Protein AF-A0A5D0RND3-F1 (afdb_monomer_lite)

Structure (mmCIF, N/CA/C/O backbone):
data_AF-A0A5D0RND3-F1
#
_entry.id   AF-A0A5D0RND3-F1
#
loop_
_atom_site.group_PDB
_atom_site.id
_atom_site.type_symbol
_atom_site.label_atom_id
_atom_site.label_alt_id
_atom_site.label_comp_id
_atom_site.label_asym_id
_atom_site.label_entity_id
_atom_site.label_seq_id
_atom_site.pdbx_PDB_ins_code
_atom_site.Cartn_x
_atom_site.Cartn_y
_atom_site.Cartn_z
_atom_site.occupancy
_atom_site.B_iso_or_equiv
_atom_site.auth_seq_id
_atom_site.auth_comp_id
_atom_site.auth_asym_id
_atom_site.auth_atom_id
_atom_site.pdbx_PDB_model_num
ATOM 1 N N . MET A 1 1 ? -13.595 -40.872 13.697 1.00 35.72 1 MET A N 1
ATOM 2 C CA . MET A 1 1 ? -12.673 -39.882 13.099 1.00 35.72 1 MET A CA 1
ATOM 3 C C . MET A 1 1 ? -13.418 -38.563 13.003 1.00 35.72 1 MET A C 1
ATOM 5 O O . MET A 1 1 ? -14.229 -38.404 12.104 1.00 35.72 1 MET A O 1
ATOM 9 N N . SER A 1 2 ? -13.245 -37.685 13.994 1.00 40.78 2 SER A N 1
ATOM 10 C CA . SER A 1 2 ? -13.910 -36.378 14.022 1.00 40.78 2 SER A CA 1
ATOM 11 C C . SER A 1 2 ? -13.065 -35.399 13.211 1.00 40.78 2 SER A C 1
ATOM 13 O O . SER A 1 2 ? -11.929 -35.119 13.587 1.00 40.78 2 SER A O 1
ATOM 15 N N . ALA A 1 3 ? -13.577 -34.946 12.068 1.00 40.03 3 ALA A N 1
ATOM 16 C CA . ALA A 1 3 ? -12.962 -33.866 11.312 1.00 40.03 3 ALA A CA 1
ATOM 17 C C . ALA A 1 3 ? -13.202 -32.563 12.084 1.00 40.03 3 ALA A C 1
ATOM 19 O O . ALA A 1 3 ? -14.343 -32.130 12.233 1.00 40.03 3 ALA A O 1
ATOM 20 N N . ALA A 1 4 ? -12.133 -31.971 12.616 1.00 37.88 4 ALA A N 1
ATOM 21 C CA . ALA A 1 4 ? -12.187 -30.643 13.207 1.00 37.88 4 ALA A CA 1
ATOM 22 C C . ALA A 1 4 ? -12.648 -29.648 12.131 1.00 37.88 4 ALA A C 1
ATOM 24 O O . ALA A 1 4 ? -11.995 -29.497 11.097 1.00 37.88 4 ALA A O 1
ATOM 25 N N . ALA A 1 5 ? -13.792 -29.002 12.357 1.00 39.06 5 ALA A N 1
ATOM 26 C CA . ALA A 1 5 ? -14.214 -27.869 11.548 1.00 39.06 5 ALA A CA 1
ATOM 27 C C . ALA A 1 5 ? -13.130 -26.777 11.635 1.00 39.06 5 ALA A C 1
ATOM 29 O O . ALA A 1 5 ? -12.648 -26.507 12.740 1.00 39.06 5 ALA A O 1
ATOM 30 N N . PRO A 1 6 ? -12.714 -26.154 10.519 1.00 44.62 6 PRO A N 1
ATOM 31 C CA . PRO A 1 6 ? -11.796 -25.029 10.587 1.00 44.62 6 PRO A CA 1
ATOM 32 C C . PRO A 1 6 ? -12.485 -23.911 11.372 1.00 44.62 6 PRO A C 1
ATOM 34 O O . PRO A 1 6 ? -13.590 -23.496 11.029 1.00 44.62 6 PRO A O 1
ATOM 37 N N . SER A 1 7 ? -11.852 -23.453 12.447 1.00 47.50 7 SER A N 1
ATOM 38 C CA . SER A 1 7 ? -12.295 -22.311 13.240 1.00 47.50 7 SER A CA 1
ATOM 39 C C . SER A 1 7 ? -12.338 -21.070 12.346 1.00 47.50 7 SER A C 1
ATOM 41 O O . SER A 1 7 ? -11.314 -20.438 12.099 1.00 47.50 7 SER A O 1
ATOM 43 N N . SER A 1 8 ? -13.513 -20.755 11.805 1.00 53.22 8 SER A N 1
ATOM 44 C CA . SER A 1 8 ? -13.768 -19.530 11.054 1.00 53.22 8 SER A CA 1
ATOM 45 C C . SER A 1 8 ? -13.847 -18.366 12.040 1.00 53.22 8 SER A C 1
ATOM 47 O O . SER A 1 8 ? -14.864 -18.179 12.707 1.00 53.22 8 SER A O 1
ATOM 49 N N . GLY A 1 9 ? -12.760 -17.615 12.162 1.00 73.50 9 GLY A N 1
ATOM 50 C CA . GLY A 1 9 ? -12.661 -16.455 13.034 1.00 73.50 9 GLY A CA 1
ATOM 51 C C . GLY A 1 9 ? -11.335 -15.738 12.818 1.00 73.50 9 GLY A C 1
ATOM 52 O O . GLY A 1 9 ? -10.364 -16.351 12.381 1.00 73.50 9 GLY A O 1
ATOM 53 N N . PHE A 1 10 ? -11.320 -14.439 13.105 1.00 84.94 10 PHE A N 1
ATOM 54 C CA . PHE A 1 10 ? -10.109 -13.623 13.105 1.00 84.94 10 PHE A CA 1
ATOM 55 C C . PHE A 1 10 ? -9.013 -14.284 13.944 1.00 84.94 10 PHE A C 1
ATOM 57 O O . PHE A 1 10 ? -9.258 -14.621 15.102 1.00 84.94 10 PHE A O 1
ATOM 64 N N . SER A 1 11 ? -7.812 -14.423 13.380 1.00 89.94 11 SER A N 1
ATOM 65 C CA . SER A 1 11 ? -6.640 -14.950 14.096 1.00 89.94 11 SER A CA 1
ATOM 66 C C . SER A 1 11 ? -6.305 -14.112 15.336 1.00 89.94 11 SER A C 1
ATOM 68 O O . SER A 1 11 ? -5.869 -14.646 16.350 1.00 89.94 11 SER A O 1
ATOM 70 N N . ASP A 1 12 ? -6.559 -12.805 15.255 1.00 90.81 12 ASP A N 1
ATOM 71 C CA . ASP A 1 12 ? -6.525 -11.861 16.375 1.00 90.81 12 ASP A CA 1
ATOM 72 C C . ASP A 1 12 ? -7.764 -10.939 16.308 1.00 90.81 12 ASP A C 1
ATOM 74 O O . ASP A 1 12 ? -7.788 -9.992 15.508 1.00 90.81 12 ASP A O 1
ATOM 78 N N . PRO A 1 13 ? -8.833 -11.228 17.073 1.00 91.19 13 PRO A N 1
ATOM 79 C CA . PRO A 1 13 ? -10.048 -10.413 17.092 1.00 91.19 13 PRO A CA 1
ATOM 80 C C . PRO A 1 13 ? -9.857 -9.024 17.720 1.00 91.19 13 PRO A C 1
ATOM 82 O O . PRO A 1 13 ? -10.514 -8.070 17.291 1.00 91.19 13 PRO A O 1
ATOM 85 N N . ASP A 1 14 ? -8.958 -8.890 18.698 1.00 91.38 14 ASP A N 1
ATOM 86 C CA . ASP A 1 14 ? -8.717 -7.635 19.420 1.00 91.38 14 ASP A CA 1
ATOM 87 C C . ASP A 1 14 ? -7.949 -6.643 18.544 1.00 91.38 14 ASP A C 1
ATOM 89 O O . ASP A 1 14 ? -8.277 -5.453 18.484 1.00 91.38 14 ASP A O 1
ATOM 93 N N . LEU A 1 15 ? -6.963 -7.127 17.786 1.00 91.31 15 LEU A N 1
ATOM 94 C CA . LEU A 1 15 ? -6.306 -6.351 16.740 1.00 91.31 15 LEU A CA 1
ATOM 95 C C . LEU A 1 15 ? -7.308 -5.895 15.679 1.00 91.31 15 LEU A C 1
ATOM 97 O O . LEU A 1 15 ? -7.284 -4.725 15.296 1.00 91.31 15 LEU A O 1
ATOM 101 N N . TRP A 1 16 ? -8.211 -6.772 15.225 1.00 93.69 16 TRP A N 1
ATOM 102 C CA . TRP A 1 16 ? -9.235 -6.364 14.261 1.00 93.69 16 TRP A CA 1
ATOM 103 C C . TRP A 1 16 ? -10.144 -5.276 14.829 1.00 93.69 16 TRP A C 1
ATOM 105 O O . TRP A 1 16 ? -10.413 -4.289 14.143 1.00 93.69 16 TRP A O 1
ATOM 115 N N . LEU A 1 17 ? -10.581 -5.410 16.085 1.00 92.94 17 LEU A N 1
ATOM 116 C CA . LEU A 1 17 ? -11.397 -4.398 16.748 1.00 92.94 17 LEU A CA 1
ATOM 117 C C . LEU A 1 17 ? -10.672 -3.048 16.786 1.00 92.94 17 LEU A C 1
ATOM 119 O O . LEU A 1 17 ? -11.234 -2.063 16.306 1.00 92.94 17 LEU A O 1
ATOM 123 N N . ARG A 1 18 ? -9.418 -3.020 17.259 1.00 93.62 18 ARG A N 1
ATOM 124 C CA . ARG A 1 18 ? -8.586 -1.805 17.289 1.00 93.62 18 ARG A CA 1
ATOM 125 C C . ARG A 1 18 ? -8.450 -1.182 15.904 1.00 93.62 18 ARG A C 1
ATOM 127 O O . ARG A 1 18 ? -8.756 -0.006 15.730 1.00 93.62 18 ARG A O 1
ATOM 134 N N . VAL A 1 19 ? -8.063 -1.968 14.898 1.00 93.00 19 VAL A N 1
ATOM 135 C CA . VAL A 1 19 ? -7.893 -1.492 13.515 1.00 93.00 19 VAL A CA 1
ATOM 136 C C . VAL A 1 19 ? -9.200 -0.992 12.918 1.00 93.00 19 VAL A C 1
ATOM 138 O O . VAL A 1 19 ? -9.184 -0.036 12.146 1.00 93.00 19 VAL A O 1
ATOM 141 N N . ARG A 1 20 ? -10.340 -1.604 13.248 1.00 93.81 20 ARG A N 1
ATOM 142 C CA . ARG A 1 20 ? -11.652 -1.227 12.713 1.00 93.81 20 ARG A CA 1
ATOM 143 C C . ARG A 1 20 ? -12.1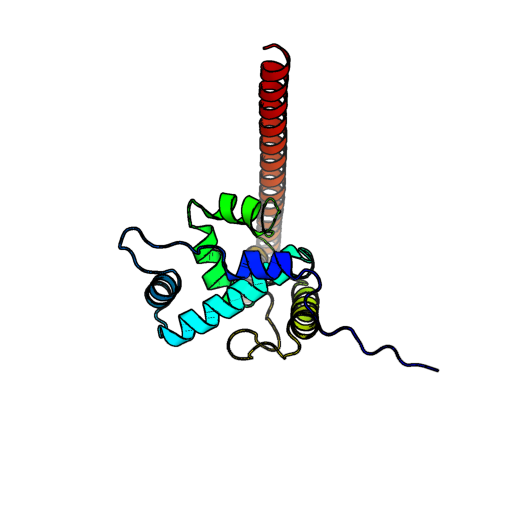91 0.067 13.316 1.00 93.81 20 ARG A C 1
ATOM 145 O O . ARG A 1 20 ? -12.862 0.812 12.608 1.00 93.81 20 ARG A O 1
ATOM 152 N N . THR A 1 21 ? -11.921 0.331 14.593 1.00 92.81 21 THR A N 1
ATOM 153 C CA . THR A 1 21 ? -12.453 1.506 15.304 1.00 92.81 21 THR A CA 1
ATOM 154 C C . THR A 1 21 ? -11.466 2.658 15.396 1.00 92.81 21 THR A C 1
ATOM 156 O O . THR A 1 21 ? -11.878 3.769 15.717 1.00 92.81 21 THR A O 1
ATOM 159 N N . ALA A 1 22 ? -10.182 2.426 15.115 1.00 91.69 22 ALA A N 1
ATOM 160 C CA . ALA A 1 22 ? -9.175 3.470 15.210 1.00 91.69 22 ALA A CA 1
ATOM 161 C C . ALA A 1 22 ? -9.531 4.676 14.323 1.00 91.69 22 ALA A C 1
ATOM 163 O O . ALA A 1 22 ? -9.987 4.484 13.184 1.00 91.69 22 ALA A O 1
ATOM 164 N N . PRO A 1 23 ? -9.342 5.908 14.822 1.00 90.50 23 PRO A N 1
ATOM 165 C CA . PRO A 1 23 ? -9.621 7.106 14.050 1.00 90.50 23 PRO A CA 1
ATOM 166 C C . PRO A 1 23 ? -8.681 7.175 12.844 1.00 90.50 23 PRO A C 1
ATOM 168 O O . PRO A 1 23 ? -7.484 6.910 12.951 1.00 90.50 23 PRO A O 1
ATOM 171 N N . LEU A 1 24 ? -9.244 7.513 11.685 1.00 92.62 24 LEU A N 1
ATOM 172 C CA . LEU A 1 24 ? -8.469 7.845 10.492 1.00 92.62 24 LEU A CA 1
ATOM 173 C C . LEU A 1 24 ? -8.311 9.368 10.395 1.00 92.62 24 LEU A C 1
ATOM 175 O O . LEU A 1 24 ? -9.118 10.092 10.983 1.00 92.62 24 LEU A O 1
ATOM 179 N N . PRO A 1 25 ? -7.292 9.861 9.670 1.00 88.94 25 PRO A N 1
ATOM 180 C CA . PRO A 1 25 ? -7.023 11.289 9.571 1.00 88.94 25 PRO A CA 1
ATOM 181 C C . PRO A 1 25 ? -8.228 12.075 9.058 1.00 88.94 25 PRO A C 1
ATOM 183 O O . PRO A 1 25 ? -8.874 11.678 8.089 1.00 88.94 25 PRO A O 1
ATOM 186 N N . VAL A 1 26 ? -8.467 13.221 9.685 1.00 87.00 26 VAL A N 1
ATOM 187 C CA . VAL A 1 26 ? -9.438 14.231 9.259 1.00 87.00 26 VAL A CA 1
ATOM 188 C C . VAL A 1 26 ? -8.641 15.441 8.778 1.00 87.00 26 VAL A C 1
ATOM 190 O O . VAL A 1 26 ? -7.595 15.762 9.352 1.00 87.00 26 VAL A O 1
ATOM 193 N N . THR A 1 27 ? -9.075 16.098 7.703 1.00 80.81 27 THR A N 1
ATOM 194 C CA . THR A 1 27 ? -8.385 17.307 7.228 1.00 80.81 27 THR A CA 1
ATOM 195 C C . THR A 1 27 ? -8.581 18.466 8.200 1.00 80.81 27 THR A C 1
ATOM 197 O O . THR A 1 27 ? -9.469 18.456 9.051 1.00 80.81 27 THR A O 1
ATOM 200 N N . ARG A 1 28 ? -7.770 19.520 8.043 1.00 74.19 28 ARG A N 1
ATOM 201 C CA . ARG A 1 28 ? -7.957 20.771 8.797 1.00 74.19 28 ARG A CA 1
ATOM 202 C C . ARG A 1 28 ? -9.339 21.392 8.581 1.00 74.19 28 ARG A C 1
ATOM 204 O O . ARG A 1 28 ? -9.849 22.027 9.493 1.00 74.19 28 ARG A O 1
ATOM 211 N N . ASP A 1 29 ? -9.939 21.153 7.418 1.00 79.81 29 ASP A N 1
ATOM 212 C CA . ASP A 1 29 ? -11.267 21.651 7.051 1.00 79.81 29 ASP A CA 1
ATOM 213 C C . ASP A 1 29 ? -12.407 20.746 7.560 1.00 79.81 29 ASP A C 1
ATOM 215 O O . ASP A 1 29 ? -13.569 20.956 7.222 1.00 79.81 29 ASP A O 1
ATOM 219 N N . GLY A 1 30 ? -12.092 19.719 8.360 1.00 82.12 30 GLY A N 1
ATOM 220 C CA . GLY A 1 30 ? -13.077 18.815 8.954 1.00 82.12 30 GLY A CA 1
ATOM 221 C C . GLY A 1 30 ? -13.608 17.736 8.009 1.00 82.12 30 GLY A C 1
ATOM 222 O O . GLY A 1 30 ? -14.551 17.034 8.372 1.00 82.12 30 GLY A O 1
ATOM 223 N N . LEU A 1 31 ? -13.024 17.569 6.815 1.00 85.88 31 LEU A N 1
ATOM 224 C CA . LEU A 1 31 ? -13.397 16.471 5.923 1.00 85.88 31 LEU A CA 1
ATOM 225 C C . LEU A 1 31 ? -12.891 15.155 6.495 1.00 85.88 31 LEU A C 1
ATOM 227 O O . LEU A 1 31 ? -11.707 15.016 6.822 1.00 85.88 31 LEU A O 1
ATOM 231 N N . ASP A 1 32 ? -13.786 14.173 6.570 1.00 91.69 32 ASP A N 1
ATOM 232 C CA . ASP A 1 32 ? -13.403 12.827 6.959 1.00 91.69 32 ASP A CA 1
ATOM 233 C C . ASP A 1 32 ? -12.457 12.190 5.924 1.00 91.69 32 ASP A C 1
ATOM 235 O O . ASP A 1 32 ? -12.226 12.690 4.813 1.00 91.69 32 ASP A O 1
ATOM 239 N N . PHE A 1 33 ? -11.867 11.063 6.311 1.00 94.06 33 PHE A N 1
ATOM 240 C CA . PHE A 1 33 ? -10.872 10.389 5.490 1.00 94.06 33 PHE A CA 1
ATOM 241 C C . PHE A 1 33 ? -11.426 9.925 4.131 1.00 94.06 33 PHE A C 1
ATOM 243 O O . PHE A 1 33 ? -10.716 9.996 3.128 1.00 94.06 33 PHE A O 1
ATOM 250 N N . ALA A 1 34 ? -12.686 9.476 4.073 1.00 94.44 34 ALA A N 1
ATOM 251 C CA . ALA A 1 34 ? -13.309 9.011 2.834 1.00 94.44 34 ALA A CA 1
ATOM 252 C C . ALA A 1 34 ? -13.620 10.185 1.895 1.00 94.44 34 ALA A C 1
ATOM 254 O O . ALA A 1 34 ? -13.329 10.105 0.704 1.00 94.44 34 ALA A O 1
ATOM 255 N N . ALA A 1 35 ? -14.116 11.302 2.427 1.00 94.06 35 ALA A N 1
ATOM 256 C CA . ALA A 1 35 ? -14.348 12.536 1.685 1.00 94.06 35 ALA A CA 1
ATOM 257 C C . ALA A 1 35 ? -13.042 13.119 1.132 1.00 94.06 35 ALA A C 1
ATOM 259 O O . ALA A 1 35 ? -12.974 13.526 -0.028 1.00 94.06 35 ALA A O 1
ATOM 260 N N . THR A 1 36 ? -11.975 13.086 1.930 1.00 93.12 36 THR A N 1
ATOM 261 C CA . THR A 1 36 ? -10.637 13.502 1.489 1.00 93.12 36 THR A CA 1
ATOM 262 C C . THR A 1 36 ? -10.122 12.607 0.366 1.00 93.12 36 THR A C 1
ATOM 264 O O . THR A 1 36 ? -9.612 13.098 -0.640 1.00 93.12 36 THR A O 1
ATOM 267 N N . LEU A 1 37 ? -10.279 11.288 0.508 1.00 93.75 37 LEU A N 1
ATOM 268 C CA . LEU A 1 37 ? -9.881 10.317 -0.507 1.00 93.75 37 LEU A CA 1
ATOM 269 C C . LEU A 1 37 ? -10.669 10.505 -1.810 1.00 93.75 37 LEU A C 1
ATOM 271 O O . LEU A 1 37 ? -10.063 10.493 -2.881 1.00 93.75 37 LEU A O 1
ATOM 275 N N . ALA A 1 38 ? -11.980 10.742 -1.710 1.00 94.25 38 ALA A N 1
ATOM 276 C CA . ALA A 1 38 ? -12.859 11.032 -2.837 1.00 94.25 38 ALA A CA 1
ATOM 277 C C . ALA A 1 38 ? -12.403 12.274 -3.610 1.00 94.25 38 ALA A C 1
ATOM 279 O O . ALA A 1 38 ? -12.227 12.211 -4.825 1.00 94.25 38 ALA A O 1
ATOM 280 N N . ALA A 1 39 ? -12.124 13.370 -2.899 1.00 91.00 39 ALA A N 1
ATOM 281 C CA . ALA A 1 39 ? -11.673 14.622 -3.499 1.00 91.00 39 ALA A CA 1
ATOM 282 C C . ALA A 1 39 ? -10.281 14.505 -4.142 1.00 91.00 39 ALA A C 1
ATOM 284 O O . ALA A 1 39 ? -10.080 14.928 -5.277 1.00 91.00 39 ALA A O 1
ATOM 285 N N . VAL A 1 40 ? -9.310 13.901 -3.446 1.00 89.88 40 VAL A N 1
ATOM 286 C CA . VAL A 1 40 ? -7.922 13.785 -3.935 1.00 89.88 40 VAL A CA 1
ATOM 287 C C . VAL A 1 40 ? -7.808 12.851 -5.143 1.00 89.88 40 VAL A C 1
ATOM 289 O O . VAL A 1 40 ? -6.877 12.979 -5.941 1.00 89.88 40 VAL A O 1
ATOM 292 N N . ARG A 1 41 ? -8.711 11.874 -5.266 1.00 89.69 41 ARG A N 1
ATOM 293 C CA . ARG A 1 41 ? -8.652 10.836 -6.303 1.00 89.69 41 ARG A CA 1
ATOM 294 C C . ARG A 1 41 ? -9.751 10.939 -7.353 1.00 89.69 41 ARG A C 1
ATOM 296 O O . ARG A 1 41 ? -9.820 10.038 -8.182 1.00 89.69 41 ARG A O 1
ATOM 303 N N . ASP A 1 42 ? -10.550 12.004 -7.317 1.00 92.56 42 ASP A N 1
ATOM 304 C CA . ASP A 1 42 ? -11.676 12.237 -8.227 1.00 92.56 42 ASP A CA 1
ATOM 305 C C . ASP A 1 42 ? -12.569 10.989 -8.363 1.00 92.56 42 ASP A C 1
ATOM 307 O O . ASP A 1 42 ? -12.779 10.446 -9.446 1.00 92.56 42 ASP A O 1
ATOM 311 N N . MET A 1 43 ? -13.018 10.459 -7.219 1.00 93.69 43 MET A N 1
ATOM 312 C CA . MET A 1 43 ? -13.846 9.248 -7.159 1.00 93.69 43 MET A CA 1
ATOM 313 C C . MET A 1 43 ? -15.154 9.482 -6.396 1.00 93.69 43 MET A C 1
ATOM 315 O O . MET A 1 43 ? -15.204 10.341 -5.510 1.00 93.69 43 MET A O 1
ATOM 319 N N . PRO A 1 44 ? -16.216 8.701 -6.677 1.00 95.62 44 PRO A N 1
ATOM 320 C CA . PRO A 1 44 ? -17.461 8.778 -5.924 1.00 95.62 44 PRO A CA 1
ATOM 321 C C . PRO A 1 44 ? -17.245 8.517 -4.428 1.00 95.62 44 PRO A C 1
ATOM 323 O O . PRO A 1 44 ? -16.527 7.595 -4.043 1.00 95.62 44 PRO A O 1
ATOM 326 N N . LEU A 1 45 ? -17.937 9.274 -3.569 1.00 94.69 45 LEU A N 1
ATOM 327 C CA . LEU A 1 45 ? -17.815 9.137 -2.110 1.00 94.69 45 LEU A CA 1
ATOM 328 C C . LEU A 1 45 ? -18.137 7.716 -1.618 1.00 94.69 45 LEU A C 1
ATOM 330 O O . LEU A 1 45 ? -17.486 7.203 -0.711 1.00 94.69 45 LEU A O 1
ATOM 334 N N . ARG A 1 46 ? -19.111 7.054 -2.251 1.00 95.12 46 ARG A N 1
ATOM 335 C CA . ARG A 1 46 ? -19.455 5.655 -1.968 1.00 95.12 46 ARG A CA 1
ATOM 336 C C . ARG A 1 46 ? -18.259 4.722 -2.178 1.00 95.12 46 ARG A C 1
ATOM 338 O O . ARG A 1 46 ? -17.947 3.930 -1.295 1.00 95.12 46 ARG A O 1
ATOM 345 N N . ASP A 1 47 ? -17.567 4.864 -3.304 1.00 95.00 47 ASP A N 1
ATOM 346 C CA . ASP A 1 47 ? -16.407 4.034 -3.636 1.00 95.00 47 ASP A CA 1
ATOM 347 C C . ASP A 1 47 ? -15.241 4.316 -2.679 1.00 95.00 47 ASP A C 1
ATOM 349 O O . ASP A 1 47 ? -14.507 3.402 -2.302 1.00 95.00 47 ASP A O 1
ATOM 353 N N . ALA A 1 48 ? -15.103 5.564 -2.219 1.00 95.38 48 ALA A N 1
ATOM 354 C CA . ALA A 1 48 ? -14.135 5.917 -1.189 1.00 95.38 48 ALA A CA 1
ATOM 355 C C . ALA A 1 48 ? -14.444 5.235 0.157 1.00 95.38 48 ALA A C 1
ATOM 357 O O . ALA A 1 48 ? -13.525 4.727 0.794 1.00 95.38 48 ALA A O 1
ATOM 358 N N . HIS A 1 49 ? -15.709 5.151 0.586 1.00 95.44 49 HIS A N 1
ATOM 359 C CA . HIS A 1 49 ? -16.081 4.411 1.802 1.00 95.44 49 HIS A CA 1
ATOM 360 C C . HIS A 1 49 ? -15.795 2.908 1.694 1.00 95.44 49 HIS A C 1
ATOM 362 O O . HIS A 1 49 ? -15.231 2.317 2.625 1.00 95.44 49 HIS A O 1
ATOM 368 N N . ASP A 1 50 ? -16.130 2.299 0.556 1.00 95.44 50 ASP A N 1
ATOM 369 C CA . ASP A 1 50 ? -15.814 0.894 0.285 1.00 95.44 50 ASP A CA 1
ATOM 370 C C . ASP A 1 50 ? -14.291 0.677 0.335 1.00 95.44 50 ASP A C 1
ATOM 372 O O . ASP A 1 50 ? -13.791 -0.252 0.977 1.00 95.44 50 ASP A O 1
ATOM 376 N N . LEU A 1 51 ? -13.527 1.603 -0.249 1.00 95.56 51 LEU A N 1
ATOM 377 C CA . LEU A 1 51 ? -12.071 1.566 -0.233 1.00 95.56 51 LEU A CA 1
ATOM 378 C C . LEU A 1 51 ? -11.477 1.733 1.171 1.00 95.56 51 LEU A C 1
ATOM 380 O O . LEU A 1 51 ? -10.509 1.053 1.508 1.00 95.56 51 LEU A O 1
ATOM 384 N N . VAL A 1 52 ? -12.053 2.591 2.013 1.00 96.00 52 VAL A N 1
ATOM 385 C CA . VAL A 1 52 ? -11.636 2.746 3.417 1.00 96.00 52 VAL A CA 1
ATOM 386 C C . VAL A 1 52 ? -11.867 1.460 4.209 1.00 96.00 52 VAL A C 1
ATOM 388 O O . VAL A 1 52 ? -11.027 1.080 5.030 1.00 96.00 52 VAL A O 1
ATOM 391 N N . THR A 1 53 ? -12.965 0.755 3.940 1.00 95.50 53 THR A N 1
ATOM 392 C CA . THR A 1 53 ? -13.251 -0.543 4.566 1.00 95.50 53 THR A CA 1
ATOM 393 C C . THR A 1 53 ? -12.187 -1.572 4.186 1.00 95.50 53 THR A C 1
ATOM 395 O O . THR A 1 53 ? -11.580 -2.199 5.058 1.00 95.50 53 THR A O 1
ATOM 398 N N . GLU A 1 54 ? -11.878 -1.688 2.895 1.00 95.56 54 GLU A N 1
ATOM 399 C CA . GLU A 1 54 ? -10.830 -2.587 2.404 1.00 95.56 54 GLU A CA 1
ATOM 400 C C . GLU A 1 54 ? -9.423 -2.181 2.861 1.00 95.56 54 GLU A C 1
ATOM 402 O O . GLU A 1 54 ? -8.573 -3.036 3.114 1.00 95.56 54 GLU A O 1
ATOM 407 N N . TYR A 1 55 ? -9.177 -0.885 3.040 1.00 95.00 55 TYR A N 1
ATOM 408 C CA . TYR A 1 55 ? -7.932 -0.381 3.605 1.00 95.00 55 TYR A CA 1
ATOM 409 C C . TYR A 1 55 ? -7.734 -0.832 5.056 1.00 95.00 55 TYR A C 1
ATOM 411 O O . TYR A 1 55 ? -6.656 -1.316 5.405 1.00 95.00 55 TYR A O 1
ATOM 419 N N . ARG A 1 56 ? -8.773 -0.768 5.897 1.00 94.75 56 ARG A N 1
ATOM 420 C CA . ARG A 1 56 ? -8.708 -1.306 7.267 1.00 94.75 56 ARG A CA 1
ATOM 421 C C . ARG A 1 56 ? -8.457 -2.815 7.267 1.00 94.75 56 ARG A C 1
ATOM 423 O O . ARG A 1 56 ? -7.635 -3.293 8.045 1.00 94.75 56 ARG A O 1
ATOM 430 N N . ARG A 1 57 ? -9.100 -3.563 6.362 1.00 93.94 57 ARG A N 1
ATOM 431 C CA . ARG A 1 57 ? -8.844 -5.007 6.184 1.00 93.94 57 ARG A CA 1
ATOM 432 C C . ARG A 1 57 ? -7.385 -5.280 5.813 1.00 93.94 57 ARG A C 1
ATOM 434 O O . ARG A 1 57 ? -6.773 -6.189 6.363 1.00 93.94 57 ARG A O 1
ATOM 441 N N . PHE A 1 58 ? -6.800 -4.466 4.937 1.00 92.69 58 PHE A N 1
ATOM 442 C CA . PHE A 1 58 ? -5.377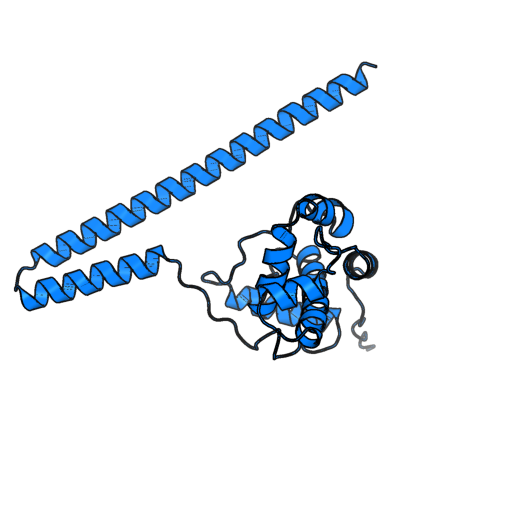 -4.554 4.611 1.00 92.69 58 PHE A CA 1
ATOM 443 C C . PHE A 1 58 ? -4.473 -4.258 5.814 1.00 92.69 58 PHE A C 1
ATOM 445 O O . PHE A 1 58 ? -3.539 -5.017 6.048 1.00 92.69 58 PHE A O 1
ATOM 452 N N . LEU A 1 59 ? -4.752 -3.209 6.596 1.00 91.88 59 LEU A N 1
ATOM 453 C CA . LEU A 1 59 ? -3.976 -2.886 7.802 1.00 91.88 59 LEU A CA 1
ATOM 454 C C . LEU A 1 59 ? -3.959 -4.040 8.808 1.00 91.88 59 LEU A C 1
ATOM 456 O O . LEU A 1 59 ? -2.919 -4.326 9.394 1.00 91.88 59 LEU A O 1
ATOM 460 N N . TYR A 1 60 ? -5.095 -4.718 8.968 1.00 92.50 60 TYR A N 1
ATOM 461 C CA . TYR A 1 60 ? -5.200 -5.910 9.799 1.00 92.50 60 TYR A CA 1
ATOM 462 C C . TYR A 1 60 ? -4.286 -7.038 9.308 1.00 92.50 60 TYR A C 1
ATOM 464 O O . TYR A 1 60 ? -3.456 -7.538 10.063 1.00 92.50 60 TYR A O 1
ATOM 472 N N . LEU A 1 61 ? -4.377 -7.385 8.019 1.00 90.56 61 LEU A N 1
ATOM 473 C CA . LEU A 1 61 ? -3.525 -8.414 7.412 1.00 90.56 61 LEU A CA 1
ATOM 474 C C . LEU A 1 61 ? -2.033 -8.052 7.504 1.00 90.56 61 LEU A C 1
ATOM 476 O O . LEU A 1 61 ? -1.206 -8.924 7.760 1.00 90.56 61 LEU A O 1
ATOM 480 N N . ALA A 1 62 ? -1.704 -6.768 7.355 1.00 87.50 62 ALA A N 1
ATOM 481 C CA . ALA A 1 62 ? -0.347 -6.244 7.477 1.00 87.50 62 ALA A CA 1
ATOM 482 C C . ALA A 1 62 ? 0.227 -6.314 8.888 1.00 87.50 62 ALA A C 1
ATOM 484 O O . ALA A 1 62 ? 1.433 -6.515 9.039 1.00 87.50 62 ALA A O 1
ATOM 485 N N . ALA A 1 63 ? -0.618 -6.169 9.903 1.00 87.69 63 ALA A N 1
ATOM 486 C CA . ALA A 1 63 ? -0.222 -6.329 11.292 1.00 87.69 63 ALA A CA 1
ATOM 487 C C . ALA A 1 63 ? -0.064 -7.809 11.686 1.00 87.69 63 ALA A C 1
ATOM 489 O O . ALA A 1 63 ? 0.817 -8.119 12.482 1.00 87.69 63 ALA A O 1
ATOM 490 N N . LEU A 1 64 ? -0.849 -8.720 11.094 1.00 86.38 64 LEU A N 1
ATOM 491 C CA . LEU A 1 64 ? -0.693 -10.164 11.304 1.00 86.38 64 LEU A CA 1
ATOM 492 C C . LEU A 1 64 ? 0.593 -10.717 10.678 1.00 86.38 64 LEU A C 1
ATOM 494 O O . LEU A 1 64 ? 1.314 -11.480 11.317 1.00 86.38 64 LEU A O 1
ATOM 498 N N . ASP A 1 65 ? 0.873 -10.358 9.422 1.00 81.31 65 ASP A N 1
ATOM 499 C CA . ASP A 1 65 ? 2.079 -10.795 8.720 1.00 81.31 65 ASP A CA 1
ATOM 500 C C . ASP A 1 65 ? 2.579 -9.726 7.737 1.00 81.31 65 ASP A C 1
ATOM 502 O O . ASP A 1 65 ? 2.022 -9.478 6.658 1.00 81.31 65 ASP A O 1
ATOM 506 N N . GLN A 1 66 ? 3.705 -9.118 8.101 1.00 69.25 66 GLN A N 1
ATOM 507 C CA . GLN A 1 66 ? 4.358 -8.078 7.313 1.00 69.25 66 GLN A CA 1
ATOM 508 C C . GLN A 1 66 ? 4.938 -8.603 5.989 1.00 69.25 66 GLN A C 1
ATOM 510 O O . GLN A 1 66 ? 5.084 -7.838 5.036 1.00 69.25 66 GLN A O 1
ATOM 515 N N . THR A 1 67 ? 5.244 -9.900 5.890 1.00 65.38 67 THR A N 1
ATOM 516 C CA . THR A 1 67 ? 5.820 -10.516 4.682 1.00 65.38 67 THR A CA 1
ATOM 517 C C . THR A 1 67 ? 4.772 -10.793 3.601 1.00 65.38 67 THR A C 1
ATOM 519 O O . THR A 1 67 ? 5.096 -10.875 2.413 1.00 65.38 67 THR A O 1
ATOM 522 N N . MET A 1 68 ? 3.498 -10.876 3.991 1.00 64.06 68 MET A N 1
ATOM 523 C CA . MET A 1 68 ? 2.373 -11.226 3.123 1.00 64.06 68 MET A CA 1
ATOM 524 C C . MET A 1 68 ? 1.534 -10.016 2.703 1.00 64.06 68 MET A C 1
ATOM 526 O O . MET A 1 68 ? 0.399 -10.199 2.274 1.00 64.06 68 MET A O 1
ATOM 530 N N . SER A 1 69 ? 2.046 -8.789 2.796 1.00 69.94 69 SER A N 1
ATOM 531 C CA . SER A 1 69 ? 1.195 -7.590 2.765 1.00 69.94 69 SER A CA 1
ATOM 532 C C . SER A 1 69 ? 1.506 -6.648 1.609 1.00 69.94 69 SER A C 1
ATOM 534 O O . SER A 1 69 ? 1.997 -5.536 1.781 1.00 69.94 69 SER A O 1
ATOM 536 N N . VAL A 1 70 ? 1.179 -7.107 0.397 1.00 77.44 70 VAL A N 1
ATOM 537 C CA . VAL A 1 70 ? 1.231 -6.283 -0.819 1.00 77.44 70 VAL A CA 1
ATOM 538 C C . VAL A 1 70 ? -0.152 -5.671 -1.070 1.00 77.44 70 VAL A C 1
ATOM 540 O O . VAL A 1 70 ? -1.081 -6.413 -1.406 1.00 77.44 70 VAL A O 1
ATOM 543 N N . PRO A 1 71 ? -0.326 -4.342 -0.953 1.00 85.44 71 PRO A N 1
ATOM 544 C CA . PRO A 1 71 ? -1.609 -3.714 -1.231 1.00 85.44 71 PRO A CA 1
ATOM 545 C C . PRO A 1 71 ? -1.892 -3.678 -2.745 1.00 85.44 71 PRO A C 1
ATOM 547 O O . PRO A 1 71 ? -0.978 -3.459 -3.551 1.00 85.44 71 PRO A O 1
ATOM 550 N N . PRO A 1 72 ? -3.153 -3.863 -3.176 1.00 87.94 72 PRO A N 1
ATOM 551 C CA . PRO A 1 72 ? -3.566 -3.515 -4.531 1.00 87.94 72 PRO A CA 1
ATOM 552 C C . PRO A 1 72 ? -3.517 -1.995 -4.746 1.00 87.94 72 PRO A C 1
ATOM 554 O O . PRO A 1 72 ? -3.429 -1.221 -3.798 1.00 87.94 72 PRO A O 1
ATOM 557 N N . ALA A 1 73 ? -3.607 -1.558 -6.006 1.00 86.75 73 ALA A N 1
ATOM 558 C CA . ALA A 1 73 ? -3.460 -0.147 -6.381 1.00 86.75 73 ALA A CA 1
ATOM 559 C C . ALA A 1 73 ? -4.399 0.805 -5.643 1.00 86.75 73 ALA A C 1
ATOM 561 O O . ALA A 1 73 ? -3.980 1.867 -5.207 1.00 86.75 73 ALA A O 1
ATOM 562 N N . SER A 1 74 ? -5.660 0.417 -5.535 1.00 90.00 74 SER A N 1
ATOM 563 C CA . SER A 1 74 ? -6.711 1.149 -4.838 1.00 90.00 74 SER A CA 1
ATOM 564 C C . SER A 1 74 ? -6.357 1.332 -3.360 1.00 90.00 74 SER A C 1
ATOM 566 O O . SER A 1 74 ? -6.303 2.452 -2.864 1.00 90.00 74 SER A O 1
ATOM 568 N N . VAL A 1 75 ? -6.048 0.242 -2.657 1.00 91.88 75 VAL A N 1
ATOM 569 C CA . VAL A 1 75 ? -5.696 0.263 -1.227 1.00 91.88 75 VAL A CA 1
ATOM 570 C C . VAL A 1 75 ? -4.385 1.014 -0.984 1.00 91.88 75 VAL A C 1
ATOM 572 O O . VAL A 1 75 ? -4.264 1.731 0.005 1.00 91.88 75 VAL A O 1
ATOM 575 N N . GLU A 1 76 ? -3.426 0.907 -1.907 1.00 88.94 76 GLU A N 1
ATOM 576 C CA . GLU A 1 76 ? -2.179 1.679 -1.892 1.00 88.94 76 GLU A CA 1
ATOM 577 C C . GLU A 1 76 ? -2.465 3.191 -1.902 1.00 88.94 76 GLU A C 1
ATOM 579 O O . GLU A 1 76 ? -1.822 3.922 -1.160 1.00 88.94 76 GLU A O 1
ATOM 584 N N . MET A 1 77 ? -3.483 3.666 -2.633 1.00 90.12 77 MET A N 1
ATOM 585 C CA . MET A 1 77 ? -3.856 5.089 -2.631 1.00 90.12 77 MET A CA 1
ATOM 586 C C . MET A 1 77 ? -4.340 5.577 -1.263 1.00 90.12 77 MET A C 1
ATOM 588 O O . MET A 1 77 ? -3.962 6.675 -0.851 1.00 90.12 77 MET A O 1
ATOM 592 N N . ALA A 1 78 ? -5.175 4.788 -0.579 1.00 93.12 78 ALA A N 1
ATOM 593 C CA . ALA A 1 78 ? -5.648 5.107 0.768 1.00 93.12 78 ALA A CA 1
ATOM 594 C C . ALA A 1 78 ? -4.492 5.056 1.774 1.00 93.12 78 ALA A C 1
ATOM 596 O O . ALA A 1 78 ? -4.337 5.946 2.608 1.00 93.12 78 ALA A O 1
ATOM 597 N N . TRP A 1 79 ? -3.624 4.053 1.652 1.00 91.38 79 TRP A N 1
ATOM 598 C CA . TRP A 1 79 ? -2.449 3.937 2.502 1.00 91.38 79 TRP A CA 1
ATOM 599 C C . TRP A 1 79 ? -1.476 5.105 2.322 1.00 91.38 79 TRP A C 1
ATOM 601 O O . TRP A 1 79 ? -1.024 5.674 3.314 1.00 91.38 79 TRP A O 1
ATOM 611 N N . ASP A 1 80 ? -1.199 5.504 1.081 1.00 89.38 80 ASP A N 1
ATOM 612 C CA . ASP A 1 80 ? -0.355 6.655 0.764 1.00 89.38 80 ASP A CA 1
ATOM 613 C C . ASP A 1 80 ? -0.931 7.951 1.337 1.00 89.38 80 ASP A C 1
ATOM 615 O O . ASP A 1 80 ? -0.177 8.785 1.839 1.00 89.38 80 ASP A O 1
ATOM 619 N N . LEU A 1 81 ? -2.256 8.128 1.292 1.00 91.19 81 LEU A N 1
ATOM 620 C CA . LEU A 1 81 ? -2.920 9.276 1.910 1.00 91.19 81 LEU A CA 1
ATOM 621 C C . LEU A 1 81 ? -2.743 9.259 3.435 1.00 91.19 81 LEU A C 1
ATOM 623 O O . LEU A 1 81 ? -2.329 10.259 4.014 1.00 91.19 81 LEU A O 1
ATOM 627 N N . HIS A 1 82 ? -2.984 8.118 4.088 1.00 91.75 82 HIS A N 1
ATOM 628 C CA . HIS A 1 82 ? -2.817 8.003 5.538 1.00 91.75 82 HIS A CA 1
ATOM 629 C C . HIS A 1 82 ? -1.359 8.234 5.961 1.00 91.75 82 HIS A C 1
ATOM 631 O O . HIS A 1 82 ? -1.111 8.951 6.922 1.00 91.75 82 HIS A O 1
ATOM 637 N N . ARG A 1 83 ? -0.380 7.721 5.206 1.00 89.75 83 ARG A N 1
ATOM 638 C CA . ARG A 1 83 ? 1.059 7.906 5.473 1.00 89.75 83 ARG A CA 1
ATOM 639 C C . ARG A 1 83 ? 1.537 9.356 5.442 1.00 89.75 83 ARG A C 1
ATOM 641 O O . ARG A 1 83 ? 2.599 9.642 5.984 1.00 89.75 83 ARG A O 1
ATOM 648 N N . GLN A 1 84 ? 0.803 10.243 4.775 1.00 87.81 84 GLN A N 1
ATOM 649 C CA . GLN A 1 84 ? 1.099 11.677 4.748 1.00 87.81 84 GLN A CA 1
ATOM 650 C C . GLN A 1 84 ? 0.549 12.407 5.981 1.00 87.81 84 GLN A C 1
ATOM 652 O O . GLN A 1 84 ? 0.921 13.553 6.224 1.00 87.81 84 GLN A O 1
ATOM 657 N N . SER A 1 85 ? -0.315 11.754 6.766 1.00 86.81 85 SER A N 1
ATOM 658 C CA . SER A 1 85 ? -0.819 12.305 8.019 1.00 86.81 85 SER A CA 1
ATOM 659 C C . SER A 1 85 ? 0.288 12.376 9.079 1.00 86.81 85 SER A C 1
ATOM 661 O O . SER A 1 85 ? 1.007 11.387 9.265 1.00 86.81 85 SER A O 1
ATOM 663 N N . PRO A 1 86 ? 0.384 13.481 9.844 1.00 85.38 86 PRO A N 1
ATOM 664 C CA . PRO A 1 86 ? 1.293 13.587 10.987 1.00 85.38 86 PRO A CA 1
ATOM 665 C C . PRO A 1 86 ? 1.101 12.477 12.031 1.00 85.38 86 PRO A C 1
ATOM 667 O O . PRO A 1 86 ? 2.065 12.048 12.662 1.00 85.38 86 PRO A O 1
ATOM 670 N N . ASP A 1 87 ? -0.128 11.980 12.190 1.00 87.44 87 ASP A N 1
ATOM 671 C CA . ASP A 1 87 ? -0.472 10.986 13.211 1.00 87.44 87 ASP A CA 1
ATOM 672 C C . ASP A 1 87 ? -0.208 9.536 12.774 1.00 87.44 87 ASP A C 1
ATOM 674 O O . ASP A 1 87 ? -0.395 8.612 13.564 1.00 87.44 87 ASP A O 1
ATOM 678 N N . TYR A 1 88 ? 0.262 9.299 11.545 1.00 89.62 88 TYR A N 1
ATOM 679 C CA . TYR A 1 88 ? 0.441 7.942 11.016 1.00 89.62 88 TYR A CA 1
ATOM 680 C C . TYR A 1 88 ? 1.403 7.083 11.853 1.00 89.62 88 TYR A C 1
ATOM 682 O O . TYR A 1 88 ? 1.136 5.908 12.112 1.00 89.62 88 TYR A O 1
ATOM 690 N N . THR A 1 89 ? 2.516 7.660 12.314 1.00 85.94 89 THR A N 1
ATOM 691 C CA . THR A 1 89 ? 3.491 6.948 13.159 1.00 85.94 89 THR A CA 1
ATOM 692 C C . THR A 1 89 ? 2.883 6.553 14.506 1.00 85.94 89 THR A C 1
ATOM 694 O O . THR A 1 89 ? 3.111 5.440 14.992 1.00 85.94 89 THR A O 1
ATOM 697 N N . ARG A 1 90 ? 2.064 7.442 15.087 1.00 87.06 90 ARG A N 1
ATOM 698 C CA . ARG A 1 90 ? 1.322 7.165 16.320 1.00 87.06 90 ARG A CA 1
ATOM 699 C C . ARG A 1 90 ? 0.312 6.045 16.084 1.00 87.06 90 ARG A C 1
ATOM 701 O O . ARG A 1 90 ? 0.323 5.061 16.814 1.00 87.06 90 ARG A O 1
ATOM 708 N N . PHE A 1 91 ? -0.476 6.144 15.012 1.00 90.06 91 PHE A N 1
ATOM 709 C CA . PHE A 1 91 ? -1.437 5.117 14.614 1.00 90.06 91 PHE A CA 1
ATOM 710 C C . PHE A 1 91 ? -0.779 3.737 14.483 1.00 90.06 91 PHE A C 1
ATOM 712 O O . PHE A 1 91 ? -1.297 2.761 15.018 1.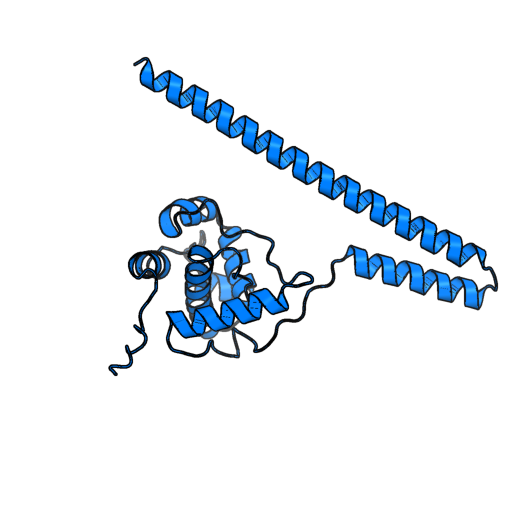00 90.06 91 PHE A O 1
ATOM 719 N N . CYS A 1 92 ? 0.380 3.640 13.821 1.00 87.31 92 CYS A N 1
ATOM 720 C CA . CYS A 1 92 ? 1.090 2.366 13.676 1.00 87.31 92 CYS A CA 1
ATOM 721 C C . CYS A 1 92 ? 1.465 1.766 15.038 1.00 87.31 92 CYS A C 1
ATOM 723 O O . CYS A 1 92 ? 1.146 0.610 15.314 1.00 87.31 92 CYS A O 1
ATOM 725 N N . THR A 1 93 ? 2.076 2.569 15.907 1.00 85.31 93 THR A N 1
ATOM 726 C CA . THR A 1 93 ? 2.538 2.104 17.221 1.00 85.31 93 THR A CA 1
ATOM 727 C C . THR A 1 93 ? 1.369 1.718 18.132 1.00 85.31 93 THR A C 1
ATOM 729 O O . THR A 1 93 ? 1.373 0.636 18.711 1.00 85.31 93 THR A O 1
ATOM 732 N N . GLU A 1 94 ? 0.343 2.566 18.229 1.00 86.62 94 GLU A N 1
ATOM 733 C CA . GLU A 1 94 ? -0.757 2.405 19.190 1.00 86.62 94 GLU A CA 1
ATOM 734 C C . GLU A 1 94 ? -1.849 1.440 18.704 1.00 86.62 94 GLU A C 1
ATOM 736 O O . GLU A 1 94 ? -2.399 0.665 19.488 1.00 86.62 94 GLU A O 1
ATOM 741 N N . THR A 1 95 ? -2.163 1.452 17.404 1.00 87.31 95 THR A N 1
ATOM 742 C CA . THR A 1 95 ? -3.241 0.623 16.838 1.00 87.31 95 THR A CA 1
ATOM 743 C C . THR A 1 95 ? -2.725 -0.723 16.347 1.00 87.31 95 THR A C 1
ATOM 745 O O . THR A 1 95 ? -3.330 -1.752 16.644 1.00 87.31 95 THR A O 1
ATOM 748 N N . LEU A 1 96 ? -1.617 -0.733 15.597 1.00 85.06 96 LEU A N 1
ATOM 749 C CA . LEU A 1 96 ? -1.085 -1.958 14.986 1.00 85.06 96 LEU A CA 1
ATOM 750 C C . LEU A 1 96 ? -0.101 -2.693 15.901 1.00 85.06 96 LEU A C 1
ATOM 752 O O . LEU A 1 96 ? 0.194 -3.856 15.650 1.00 85.06 96 LEU A O 1
ATOM 756 N N . GLY A 1 97 ? 0.413 -2.039 16.950 1.00 78.38 97 GLY A N 1
ATOM 757 C CA . GLY A 1 97 ? 1.430 -2.621 17.830 1.00 78.38 97 GLY A CA 1
ATOM 758 C C . GLY A 1 97 ? 2.782 -2.835 17.140 1.00 78.38 97 GLY A C 1
ATOM 759 O O . GLY A 1 97 ? 3.592 -3.630 17.610 1.00 78.38 97 GLY A O 1
ATOM 760 N N . ALA A 1 98 ? 3.029 -2.154 16.017 1.00 68.12 98 ALA A N 1
ATOM 761 C CA . ALA A 1 98 ? 4.242 -2.291 15.217 1.00 68.12 98 ALA A CA 1
ATOM 762 C C . ALA A 1 98 ? 4.777 -0.917 14.794 1.00 68.12 98 ALA A C 1
ATOM 764 O O . ALA A 1 98 ? 4.014 0.014 14.546 1.00 68.12 98 ALA A O 1
ATOM 765 N N . SER A 1 99 ? 6.104 -0.800 14.669 1.00 58.38 99 SER A N 1
ATOM 766 C CA . SER A 1 99 ? 6.774 0.480 14.378 1.00 58.38 99 SER A CA 1
ATOM 767 C C . SER A 1 99 ? 6.348 1.096 13.033 1.00 58.38 99 SER A C 1
ATOM 769 O O . SER A 1 99 ? 6.307 2.317 12.910 1.00 58.38 99 SER A O 1
ATOM 771 N N . ALA A 1 100 ? 5.984 0.270 12.043 1.00 61.59 100 ALA A N 1
ATOM 772 C CA . ALA A 1 100 ? 5.315 0.672 10.804 1.00 61.59 100 ALA A CA 1
ATOM 773 C C . ALA A 1 100 ? 4.885 -0.566 10.000 1.00 61.59 100 ALA A C 1
ATOM 775 O O . ALA A 1 100 ? 5.548 -1.600 10.059 1.00 61.59 100 ALA A O 1
ATOM 776 N N . VAL A 1 101 ? 3.856 -0.433 9.156 1.00 65.69 101 VAL A N 1
ATOM 777 C CA . VAL A 1 101 ? 3.682 -1.344 8.010 1.00 65.69 101 VAL A CA 1
ATOM 778 C C . VAL A 1 101 ? 4.843 -1.091 7.034 1.00 65.69 101 VAL A C 1
ATOM 780 O O . VAL A 1 101 ? 4.990 0.061 6.602 1.00 65.69 101 VAL A O 1
ATOM 783 N N . PRO A 1 102 ? 5.682 -2.092 6.688 1.00 58.47 102 PRO A N 1
ATOM 784 C CA . PRO A 1 102 ? 6.857 -1.882 5.845 1.00 58.47 102 PRO A CA 1
ATOM 785 C C . PRO A 1 102 ? 6.503 -1.232 4.508 1.00 58.47 102 PRO A C 1
ATOM 787 O O . PRO A 1 102 ? 5.828 -1.800 3.650 1.00 58.47 102 PRO A O 1
ATOM 790 N N . GLY A 1 103 ? 6.966 0.003 4.342 1.00 54.12 103 GLY A N 1
ATOM 791 C CA . GLY A 1 103 ? 6.716 0.833 3.174 1.00 54.12 103 GLY A CA 1
ATOM 792 C C . GLY A 1 103 ? 7.653 0.533 2.011 1.00 54.12 103 GLY A C 1
ATOM 793 O O . GLY A 1 103 ? 8.386 1.431 1.617 1.00 54.12 103 GLY A O 1
ATOM 794 N N . ASP A 1 104 ? 7.643 -0.683 1.466 1.00 50.09 104 ASP A N 1
ATOM 795 C CA . ASP A 1 104 ? 8.294 -1.005 0.180 1.00 50.09 104 ASP A CA 1
ATOM 796 C C . ASP A 1 104 ? 7.829 -2.314 -0.492 1.00 50.09 104 ASP A C 1
ATOM 798 O O . ASP A 1 104 ? 8.304 -2.643 -1.582 1.00 50.09 104 ASP A O 1
ATOM 802 N N . GLY A 1 105 ? 6.792 -2.983 0.027 1.00 48.22 105 GLY A N 1
ATOM 803 C CA . GLY A 1 105 ? 6.064 -4.052 -0.677 1.00 48.22 105 GLY A CA 1
ATOM 804 C C . GLY A 1 105 ? 5.311 -3.588 -1.938 1.00 48.22 105 GLY A C 1
ATOM 805 O O . GLY A 1 105 ? 4.432 -4.286 -2.438 1.00 48.22 105 GLY A O 1
ATOM 806 N N . ALA A 1 106 ? 5.622 -2.400 -2.459 1.00 53.06 106 ALA A N 1
ATOM 807 C CA . ALA A 1 106 ? 5.010 -1.789 -3.625 1.00 53.06 106 ALA A CA 1
ATOM 808 C C . ALA A 1 106 ? 5.330 -2.598 -4.883 1.00 53.06 106 ALA A C 1
ATOM 810 O O . ALA A 1 106 ? 6.312 -2.318 -5.552 1.00 53.06 106 ALA A O 1
ATOM 811 N N . ARG A 1 107 ? 4.506 -3.600 -5.210 1.00 60.50 107 ARG A N 1
ATOM 812 C CA . ARG A 1 107 ? 4.475 -4.314 -6.502 1.00 60.50 107 ARG A CA 1
ATOM 813 C C . ARG A 1 107 ? 5.851 -4.552 -7.153 1.00 60.50 107 ARG A C 1
ATOM 815 O O . ARG A 1 107 ? 5.969 -4.478 -8.366 1.00 60.50 107 ARG A O 1
ATOM 822 N N . ASN A 1 108 ? 6.900 -4.835 -6.387 1.00 64.31 108 ASN A N 1
ATOM 823 C CA . ASN A 1 108 ? 8.237 -5.035 -6.943 1.00 64.31 108 ASN A CA 1
ATOM 824 C C . ASN A 1 108 ? 8.318 -6.402 -7.644 1.00 64.31 108 ASN A C 1
ATOM 826 O O . ASN A 1 108 ? 7.385 -7.214 -7.572 1.00 64.31 108 ASN A O 1
ATOM 830 N N . LEU A 1 109 ? 9.423 -6.679 -8.338 1.00 56.59 109 LEU A N 1
ATOM 831 C CA . LEU A 1 109 ? 9.687 -8.018 -8.876 1.00 56.59 109 LEU A CA 1
ATOM 832 C C . LEU A 1 109 ? 9.555 -9.058 -7.742 1.00 56.59 109 LEU A C 1
ATOM 834 O O . LEU A 1 109 ? 10.135 -8.887 -6.676 1.00 56.59 109 LEU A O 1
ATOM 838 N N . GLY A 1 110 ? 8.727 -10.089 -7.944 1.00 67.38 110 GLY A N 1
ATOM 839 C CA . GLY A 1 110 ? 8.405 -11.104 -6.923 1.00 67.38 110 GLY A CA 1
ATOM 840 C C . GLY A 1 110 ? 7.132 -10.849 -6.095 1.00 67.38 110 GLY A C 1
ATOM 841 O O . GLY A 1 110 ? 6.610 -11.777 -5.477 1.00 67.38 110 GLY A O 1
ATOM 842 N N . SER A 1 111 ? 6.545 -9.647 -6.156 1.00 74.00 111 SER A N 1
ATOM 843 C CA . SER A 1 111 ? 5.328 -9.284 -5.400 1.00 74.00 111 SER A CA 1
ATOM 844 C C . SER A 1 111 ? 4.092 -10.128 -5.727 1.00 74.00 111 SER A C 1
ATOM 846 O O . SER A 1 111 ? 3.186 -10.237 -4.906 1.00 74.00 111 SER A O 1
ATOM 848 N N . SER A 1 112 ? 4.037 -10.774 -6.896 1.00 80.62 112 SER A N 1
ATOM 849 C CA . SER A 1 112 ? 2.888 -11.594 -7.291 1.00 80.62 112 SER A CA 1
ATOM 850 C C . SER A 1 112 ? 2.672 -12.806 -6.378 1.00 80.62 112 SER A C 1
ATOM 852 O O . SER A 1 112 ? 1.528 -13.217 -6.193 1.00 80.62 112 SER A O 1
ATOM 854 N N . ALA A 1 113 ? 3.739 -13.394 -5.823 1.00 82.50 113 ALA A N 1
ATOM 855 C CA . ALA A 1 113 ? 3.618 -14.505 -4.878 1.00 82.50 113 ALA A CA 1
ATOM 856 C C . ALA A 1 113 ? 3.082 -14.018 -3.527 1.00 82.50 113 ALA A C 1
ATOM 858 O O . ALA A 1 113 ? 2.084 -14.555 -3.047 1.00 82.50 113 ALA A O 1
ATOM 859 N N . ALA A 1 114 ? 3.671 -12.944 -2.993 1.00 81.69 114 ALA A N 1
ATOM 860 C CA . ALA A 1 114 ? 3.215 -12.300 -1.766 1.00 81.69 114 ALA A CA 1
ATOM 861 C C . ALA A 1 114 ? 1.753 -11.839 -1.878 1.00 81.69 114 ALA A C 1
ATOM 863 O O . ALA A 1 114 ? 0.960 -12.132 -0.998 1.00 81.69 114 ALA A O 1
ATOM 864 N N . TYR A 1 115 ? 1.344 -11.252 -3.007 1.00 87.62 115 TYR A N 1
ATOM 865 C CA . TYR A 1 115 ? -0.044 -10.835 -3.237 1.00 87.62 115 TYR A CA 1
ATOM 866 C C . TYR A 1 115 ? -1.043 -11.999 -3.266 1.00 87.62 115 TYR A C 1
ATOM 868 O O . TYR A 1 115 ? -2.154 -11.897 -2.742 1.00 87.62 115 TYR A O 1
ATOM 876 N N . ARG A 1 116 ? -0.667 -13.143 -3.861 1.00 88.56 116 ARG A N 1
ATOM 877 C CA . ARG A 1 116 ? -1.498 -14.358 -3.783 1.00 88.56 116 ARG A CA 1
ATOM 878 C C . ARG A 1 116 ? -1.644 -14.827 -2.338 1.00 88.56 116 ARG A C 1
ATOM 880 O O . ARG A 1 116 ? -2.738 -15.241 -1.956 1.00 88.56 116 ARG A O 1
ATOM 887 N N . ALA A 1 117 ? -0.568 -14.734 -1.563 1.00 87.81 117 ALA A N 1
ATOM 888 C CA . ALA A 1 117 ? -0.561 -15.042 -0.142 1.00 87.81 117 ALA A CA 1
ATOM 889 C C . ALA A 1 117 ? -1.487 -14.079 0.632 1.00 87.81 117 ALA A C 1
ATOM 891 O O . ALA A 1 117 ? -2.349 -14.552 1.370 1.00 87.81 117 ALA A O 1
ATOM 892 N N . THR A 1 118 ? -1.432 -12.765 0.363 1.00 89.62 118 THR A N 1
ATOM 893 C CA . THR A 1 118 ? -2.343 -11.750 0.932 1.00 89.62 118 THR A CA 1
ATOM 894 C C . THR A 1 118 ? -3.806 -12.102 0.681 1.00 89.62 118 THR A C 1
ATOM 896 O O . THR A 1 118 ? -4.613 -12.122 1.604 1.00 89.62 118 THR A O 1
ATOM 899 N N . ARG A 1 119 ? -4.168 -12.436 -0.567 1.00 91.50 119 ARG A N 1
ATOM 900 C CA . ARG A 1 119 ? -5.553 -12.800 -0.922 1.00 91.50 119 ARG A CA 1
ATOM 901 C C . ARG A 1 119 ? -6.004 -14.107 -0.268 1.00 91.50 119 ARG A C 1
ATOM 903 O O . ARG A 1 119 ? -7.190 -14.275 0.006 1.00 91.50 119 ARG A O 1
ATOM 910 N N . ALA A 1 120 ? -5.088 -15.049 -0.047 1.00 90.44 120 ALA A N 1
ATOM 911 C CA . ALA A 1 120 ? -5.390 -16.277 0.679 1.00 90.44 120 ALA A CA 1
ATOM 912 C C . ALA A 1 120 ? -5.622 -16.006 2.172 1.00 90.44 120 ALA A C 1
ATOM 914 O O . ALA A 1 120 ? -6.594 -16.522 2.717 1.00 90.44 120 ALA A O 1
ATOM 915 N N . ALA A 1 121 ? -4.793 -15.159 2.791 1.00 89.50 121 ALA A N 1
ATOM 916 C CA . ALA A 1 121 ? -4.992 -14.701 4.163 1.00 89.50 121 ALA A CA 1
ATOM 917 C C . ALA A 1 121 ? -6.328 -13.968 4.307 1.00 89.50 121 ALA A C 1
ATOM 919 O O . ALA A 1 121 ? -7.118 -14.331 5.164 1.00 89.50 121 ALA A O 1
ATOM 920 N N . TYR A 1 122 ? -6.645 -13.050 3.391 1.00 92.50 122 TYR A N 1
ATOM 921 C CA . TYR A 1 122 ? -7.935 -12.361 3.363 1.00 92.50 122 TYR A CA 1
ATOM 922 C C . TYR A 1 122 ? -9.115 -13.340 3.443 1.00 92.50 122 TYR A C 1
ATOM 924 O O . TYR A 1 122 ? -9.971 -13.212 4.311 1.00 92.50 122 TYR A O 1
ATOM 932 N N . ARG A 1 123 ? -9.144 -14.362 2.576 1.00 92.56 123 ARG A N 1
ATOM 933 C CA . ARG A 1 123 ? -10.227 -15.361 2.585 1.00 92.56 123 ARG A CA 1
ATOM 934 C C . ARG A 1 123 ? -10.311 -16.140 3.891 1.00 92.56 123 ARG A C 1
ATOM 936 O O . ARG A 1 123 ? -11.405 -16.502 4.301 1.00 92.56 123 ARG A O 1
ATOM 943 N N . ARG A 1 124 ? -9.167 -16.428 4.511 1.00 91.50 124 ARG A N 1
ATOM 944 C CA . ARG A 1 124 ? -9.110 -17.153 5.781 1.00 91.50 124 ARG A CA 1
ATOM 945 C C . ARG A 1 124 ? -9.638 -16.300 6.935 1.00 91.50 124 ARG A C 1
ATOM 947 O O . ARG A 1 124 ? -10.429 -16.807 7.715 1.00 91.50 124 ARG A O 1
ATOM 954 N N . GLU A 1 125 ? -9.232 -15.033 7.014 1.00 91.38 125 GLU A N 1
ATOM 955 C CA . GLU A 1 125 ? -9.616 -14.142 8.118 1.00 91.38 125 GLU A CA 1
ATOM 956 C C . GLU A 1 125 ? -11.060 -13.626 7.995 1.00 91.38 125 GLU A C 1
ATOM 958 O O . GLU A 1 125 ? -11.767 -13.536 8.992 1.00 91.38 125 GLU A O 1
ATOM 963 N N . PHE A 1 126 ? -11.515 -13.290 6.781 1.00 91.81 126 PHE A N 1
ATOM 964 C CA . PHE A 1 126 ? -12.829 -12.666 6.558 1.00 91.81 126 PHE A CA 1
ATOM 965 C C . PHE A 1 126 ? -13.909 -13.642 6.070 1.00 91.81 126 PHE A C 1
ATOM 967 O O . PHE A 1 126 ? -15.071 -13.261 5.976 1.00 91.81 126 PHE A O 1
ATOM 974 N N . GLY A 1 127 ? -13.551 -14.884 5.727 1.00 90.94 127 GLY A N 1
ATOM 975 C CA . GLY A 1 127 ? -14.493 -15.900 5.238 1.00 90.94 127 GLY A CA 1
ATOM 976 C C . GLY A 1 127 ? -15.057 -15.644 3.834 1.00 90.94 127 GLY A C 1
ATOM 977 O O . GLY A 1 127 ? -15.812 -16.466 3.320 1.00 90.94 127 GLY A O 1
ATOM 978 N N . GLU A 1 128 ? -14.677 -14.541 3.185 1.00 91.31 128 GLU A N 1
ATOM 979 C CA . GLU A 1 128 ? -15.165 -14.136 1.866 1.00 91.31 128 GLU A CA 1
ATOM 980 C C . GLU A 1 128 ? -14.025 -13.824 0.890 1.00 91.31 128 GLU A C 1
ATOM 982 O O . GLU A 1 128 ? -12.878 -13.564 1.267 1.00 91.31 128 GLU A O 1
ATOM 987 N N . ALA A 1 129 ? -14.329 -13.876 -0.408 1.00 90.44 129 ALA A N 1
ATOM 988 C CA . ALA A 1 129 ? -13.382 -13.451 -1.429 1.00 90.44 129 ALA A CA 1
ATOM 989 C C . ALA A 1 129 ? -13.271 -11.917 -1.440 1.00 90.44 129 ALA A C 1
ATOM 991 O O . ALA A 1 129 ? -14.298 -11.243 -1.383 1.00 90.44 129 ALA A O 1
ATOM 992 N N . PRO A 1 130 ? -12.056 -11.354 -1.578 1.00 92.56 130 PRO A N 1
ATOM 993 C CA . PRO A 1 130 ? -11.903 -9.909 -1.613 1.00 92.56 130 PRO A CA 1
ATOM 994 C C . PRO A 1 130 ? -12.575 -9.324 -2.874 1.00 92.56 130 PRO A C 1
ATOM 996 O O . PRO A 1 130 ? -12.438 -9.926 -3.951 1.00 92.56 130 PRO A O 1
ATOM 999 N N . PRO A 1 131 ? -13.263 -8.167 -2.779 1.00 93.81 131 PRO A N 1
ATOM 1000 C CA . PRO A 1 131 ? -14.007 -7.577 -3.892 1.00 93.81 131 PRO A CA 1
ATOM 1001 C C . PRO A 1 131 ? -13.106 -7.306 -5.096 1.00 93.81 131 PRO A C 1
ATOM 1003 O O . PRO A 1 131 ? -12.117 -6.589 -4.973 1.00 93.81 131 PRO A O 1
ATOM 1006 N N . SER A 1 132 ? -13.441 -7.823 -6.281 1.00 91.75 132 SER A N 1
ATOM 1007 C CA . SER A 1 132 ? -12.546 -7.772 -7.451 1.00 91.75 132 SER A CA 1
ATOM 1008 C C . SER A 1 132 ? -12.259 -6.364 -7.975 1.00 91.75 132 SER A C 1
ATOM 1010 O O . SER A 1 132 ? -11.222 -6.157 -8.604 1.00 91.75 132 SER A O 1
ATOM 1012 N N . LEU A 1 133 ? -13.162 -5.411 -7.723 1.00 90.38 133 LEU A N 1
ATOM 1013 C CA . LEU A 1 133 ? -12.999 -4.008 -8.111 1.00 90.38 133 LEU A CA 1
ATOM 1014 C C . LEU A 1 133 ? -11.860 -3.332 -7.330 1.00 90.38 133 LEU A C 1
ATOM 1016 O O . LEU A 1 133 ? -11.110 -2.537 -7.890 1.00 90.38 133 LEU A O 1
ATOM 1020 N N . ILE A 1 134 ? -11.696 -3.689 -6.053 1.00 91.94 134 ILE A N 1
ATOM 1021 C CA . ILE A 1 134 ? -10.660 -3.139 -5.170 1.00 91.94 134 ILE A CA 1
ATOM 1022 C C . ILE A 1 134 ? -9.436 -4.069 -5.142 1.00 91.94 134 ILE A C 1
ATOM 1024 O O . ILE A 1 134 ? -8.298 -3.608 -5.190 1.00 91.94 134 ILE A O 1
ATOM 1028 N N . TRP A 1 135 ? -9.652 -5.381 -5.139 1.00 92.19 135 TRP A N 1
ATOM 1029 C CA . TRP A 1 135 ? -8.634 -6.425 -5.087 1.00 92.19 135 TRP A CA 1
ATOM 1030 C C . TRP A 1 135 ? -8.626 -7.253 -6.378 1.00 92.19 135 TRP A C 1
ATOM 1032 O O . TRP A 1 135 ? -9.244 -8.325 -6.439 1.00 92.19 135 TRP A O 1
ATOM 1042 N N . PRO A 1 136 ? -7.907 -6.804 -7.422 1.00 90.88 136 PRO A N 1
ATOM 1043 C CA . PRO A 1 136 ? -7.850 -7.528 -8.683 1.00 90.88 136 PRO A CA 1
ATOM 1044 C C . PRO A 1 136 ? -7.286 -8.942 -8.494 1.00 90.88 136 PRO A C 1
ATOM 1046 O O . PRO A 1 136 ? -6.460 -9.212 -7.627 1.00 90.88 136 PRO A O 1
ATOM 1049 N N . GLY A 1 137 ? -7.687 -9.886 -9.349 1.00 88.94 137 GLY A N 1
ATOM 1050 C CA . GLY A 1 137 ? -7.229 -11.278 -9.234 1.00 88.94 137 GLY A CA 1
ATOM 1051 C C . GLY A 1 137 ? -5.707 -11.448 -9.352 1.00 88.94 137 GLY A C 1
ATOM 1052 O O . GLY A 1 137 ? -5.152 -12.435 -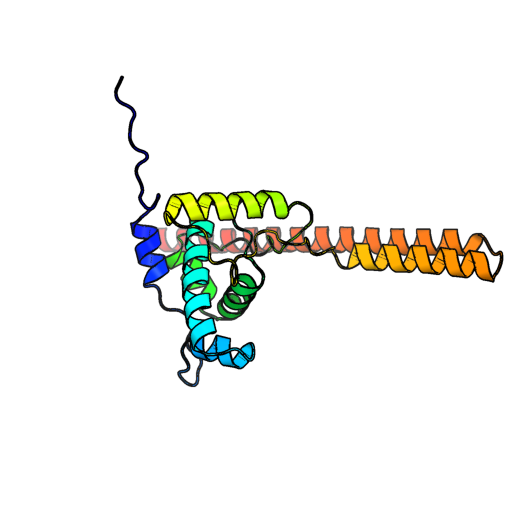8.860 1.00 88.94 137 GLY A O 1
ATOM 1053 N N . ARG A 1 138 ? -5.036 -10.489 -9.999 1.00 86.06 138 ARG A N 1
ATOM 1054 C CA . ARG A 1 138 ? -3.588 -10.432 -10.207 1.00 86.06 138 ARG A CA 1
ATOM 1055 C C . ARG A 1 138 ? -3.125 -8.981 -10.137 1.00 86.06 138 ARG A C 1
ATOM 1057 O O . ARG A 1 138 ? -3.855 -8.076 -10.524 1.00 86.06 138 ARG A O 1
ATOM 1064 N N . ILE A 1 139 ? -1.884 -8.788 -9.711 1.00 82.88 139 ILE A N 1
ATOM 1065 C CA . ILE A 1 139 ? -1.177 -7.513 -9.816 1.00 82.88 139 ILE A CA 1
ATOM 1066 C C . ILE A 1 139 ? -0.049 -7.645 -10.835 1.00 82.88 139 ILE A C 1
ATOM 1068 O O . ILE A 1 139 ? 0.653 -8.659 -10.871 1.00 82.88 139 ILE A O 1
ATOM 1072 N N . THR A 1 140 ? 0.135 -6.617 -11.655 1.00 79.12 140 THR A N 1
ATOM 1073 C CA . THR A 1 140 ? 1.337 -6.466 -12.469 1.00 79.12 140 THR A CA 1
ATOM 1074 C C . THR A 1 140 ? 2.445 -5.865 -11.606 1.00 79.12 140 THR A C 1
ATOM 1076 O O . THR A 1 140 ? 2.212 -4.850 -10.938 1.00 79.12 140 THR A O 1
ATOM 1079 N N . PRO A 1 141 ? 3.639 -6.481 -11.568 1.00 73.19 141 PRO A N 1
ATOM 1080 C CA . PRO A 1 141 ? 4.768 -5.869 -10.896 1.00 73.19 141 PRO A CA 1
ATOM 1081 C C . PRO A 1 141 ? 5.159 -4.577 -11.626 1.00 73.19 141 PRO A C 1
ATOM 1083 O O . PRO A 1 141 ? 5.139 -4.504 -12.855 1.00 73.19 141 PRO A O 1
ATOM 1086 N N . ARG A 1 142 ? 5.519 -3.548 -10.865 1.00 73.69 142 ARG A N 1
ATOM 1087 C CA . ARG A 1 142 ? 6.150 -2.337 -11.370 1.00 73.69 142 ARG A CA 1
ATOM 1088 C C . ARG A 1 142 ? 7.607 -2.661 -11.673 1.00 73.69 142 ARG A C 1
ATOM 1090 O O . ARG A 1 142 ? 8.358 -3.079 -10.792 1.00 73.69 142 ARG A O 1
ATOM 1097 N N . LEU A 1 143 ? 8.004 -2.463 -12.925 1.00 75.19 143 LEU A N 1
ATOM 1098 C CA . LEU A 1 143 ? 9.414 -2.510 -13.286 1.00 75.19 143 LEU A CA 1
ATOM 1099 C C . LEU A 1 143 ? 10.111 -1.299 -12.656 1.00 75.19 143 LEU A C 1
ATOM 1101 O O . LEU A 1 143 ? 9.591 -0.180 -12.751 1.00 75.19 143 LEU A O 1
ATOM 1105 N N . PRO A 1 144 ? 11.264 -1.488 -11.998 1.00 74.31 144 PRO A N 1
ATOM 1106 C CA . PRO A 1 144 ? 11.974 -0.367 -11.419 1.00 74.31 144 PRO A CA 1
ATOM 1107 C C . PRO A 1 144 ? 12.441 0.576 -12.534 1.00 74.31 144 PRO A C 1
ATOM 1109 O O . PRO A 1 144 ? 12.848 0.139 -13.612 1.00 74.31 144 PRO A O 1
ATOM 1112 N N . ARG A 1 145 ? 12.384 1.888 -12.274 1.00 80.00 145 ARG A N 1
ATOM 1113 C CA . ARG A 1 145 ? 12.683 2.927 -13.277 1.00 80.00 145 ARG A CA 1
ATOM 1114 C C . ARG A 1 145 ? 14.067 2.761 -13.905 1.00 80.00 145 ARG A C 1
ATOM 1116 O O . ARG A 1 145 ? 14.214 3.004 -15.098 1.00 80.00 145 ARG A O 1
ATOM 1123 N N . TRP A 1 146 ? 15.056 2.316 -13.126 1.00 80.25 146 TRP A N 1
ATOM 1124 C CA . TRP A 1 146 ? 16.403 2.065 -13.633 1.00 80.25 146 TRP A CA 1
ATOM 1125 C C . TRP A 1 146 ? 16.393 0.988 -14.723 1.00 80.25 146 TRP A C 1
ATOM 1127 O O . TRP A 1 146 ? 16.984 1.209 -15.771 1.00 80.25 146 TRP A O 1
ATOM 1137 N N . LEU A 1 147 ? 15.656 -0.113 -14.550 1.00 82.00 147 LEU A N 1
ATOM 1138 C CA . LEU A 1 147 ? 15.605 -1.204 -15.528 1.00 82.00 147 LEU A CA 1
ATOM 1139 C C . LEU A 1 147 ? 14.996 -0.738 -16.855 1.00 82.00 147 LEU A C 1
ATOM 1141 O O . LEU A 1 147 ? 15.507 -1.070 -17.922 1.00 82.00 147 LEU A O 1
ATOM 1145 N N . VAL A 1 148 ? 13.943 0.083 -16.786 1.00 85.00 148 VAL A N 1
ATOM 1146 C CA . VAL A 1 148 ? 13.339 0.705 -17.974 1.00 85.00 148 VAL A CA 1
ATOM 1147 C C . VAL A 1 148 ? 14.347 1.621 -18.672 1.00 85.00 148 VAL A C 1
ATOM 1149 O O . VAL A 1 148 ? 14.524 1.525 -19.883 1.00 85.00 148 VAL A O 1
ATOM 1152 N N . LEU A 1 149 ? 15.051 2.466 -17.913 1.00 87.12 149 LEU A N 1
ATOM 1153 C CA . LEU A 1 149 ? 16.065 3.375 -18.453 1.00 87.12 149 LEU A CA 1
ATOM 1154 C C . LEU A 1 149 ? 17.218 2.619 -19.131 1.00 87.12 149 LEU A C 1
ATOM 1156 O O . LEU A 1 149 ? 17.636 3.001 -20.219 1.00 87.12 149 LEU A O 1
ATOM 1160 N N . HIS A 1 150 ? 17.695 1.528 -18.527 1.00 86.56 150 HIS A N 1
ATOM 1161 C CA . HIS A 1 150 ? 18.745 0.688 -19.112 1.00 86.56 150 HIS A CA 1
ATOM 1162 C C . HIS A 1 150 ? 18.268 0.064 -20.426 1.00 86.56 150 HIS A C 1
ATOM 1164 O O . HIS A 1 150 ? 18.980 0.119 -21.425 1.00 86.56 150 HIS A O 1
ATOM 1170 N N . GLY A 1 151 ? 17.036 -0.457 -20.456 1.00 88.25 151 GLY A N 1
ATOM 1171 C CA . GLY A 1 151 ? 16.430 -0.985 -21.679 1.00 88.25 151 GLY A CA 1
ATOM 1172 C C . GLY A 1 151 ? 16.342 0.057 -22.798 1.00 88.25 151 GLY A C 1
ATOM 1173 O O . GLY A 1 151 ? 16.695 -0.244 -23.936 1.00 88.25 151 GLY A O 1
ATOM 1174 N N . LEU A 1 152 ? 15.940 1.293 -22.477 1.00 91.62 152 LEU A N 1
ATOM 1175 C CA . LEU A 1 152 ? 15.884 2.393 -23.446 1.00 91.62 152 LEU A CA 1
ATOM 1176 C C . LEU A 1 152 ? 17.269 2.780 -23.973 1.00 91.62 152 LEU A C 1
ATOM 1178 O O . LEU A 1 152 ? 17.420 2.953 -25.178 1.00 91.62 152 LEU A O 1
ATOM 1182 N N . ILE A 1 153 ? 18.277 2.888 -23.100 1.00 90.12 153 ILE A N 1
ATOM 1183 C CA . ILE A 1 153 ? 19.653 3.230 -23.494 1.00 90.12 153 ILE A CA 1
ATOM 1184 C C . ILE A 1 153 ? 20.220 2.160 -24.423 1.00 90.12 153 ILE A C 1
ATOM 1186 O O . ILE A 1 153 ? 20.710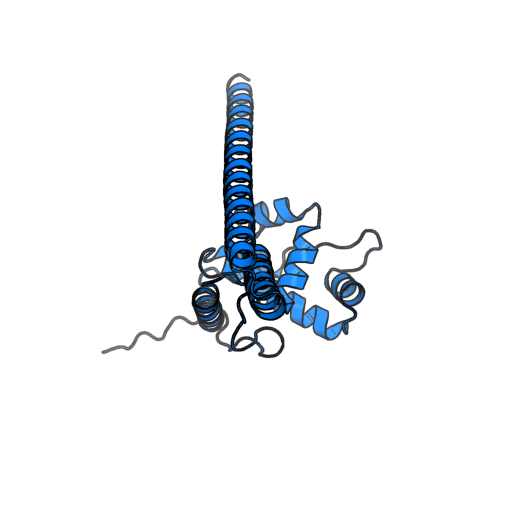 2.480 -25.502 1.00 90.12 153 ILE A O 1
ATOM 1190 N N . LEU A 1 154 ? 20.111 0.888 -24.037 1.00 91.19 154 LEU A N 1
ATOM 1191 C CA . LEU A 1 154 ? 20.616 -0.218 -24.846 1.00 91.19 154 LEU A CA 1
ATOM 1192 C C . LEU A 1 154 ? 19.874 -0.310 -26.186 1.00 91.19 154 LEU A C 1
ATOM 1194 O O . LEU A 1 154 ? 20.513 -0.460 -27.226 1.00 91.19 154 LEU A O 1
ATOM 1198 N N . GLY A 1 155 ? 18.547 -0.149 -26.183 1.00 89.44 155 GLY A N 1
ATOM 1199 C CA . GLY A 1 155 ? 17.741 -0.121 -27.404 1.00 89.44 155 GLY A CA 1
ATOM 1200 C C . GLY A 1 155 ? 18.121 1.032 -28.337 1.00 89.44 155 GLY A C 1
ATOM 1201 O O . GLY A 1 155 ? 18.341 0.813 -29.527 1.00 89.44 155 GLY A O 1
ATOM 1202 N N . ALA A 1 156 ? 18.272 2.246 -27.802 1.00 90.62 156 ALA A N 1
ATOM 1203 C CA . ALA A 1 156 ? 18.699 3.411 -28.572 1.00 90.62 156 ALA A CA 1
ATOM 1204 C C . ALA A 1 156 ? 20.108 3.222 -29.153 1.00 90.62 156 ALA A C 1
ATOM 1206 O O . ALA A 1 156 ? 20.335 3.531 -30.320 1.00 90.62 156 ALA A O 1
ATOM 1207 N N . SER A 1 157 ? 21.037 2.648 -28.387 1.00 87.75 157 SER A N 1
ATOM 1208 C CA . SER A 1 157 ? 22.388 2.337 -28.861 1.00 87.75 157 SER A CA 1
ATOM 1209 C C . SER A 1 157 ? 22.406 1.323 -30.001 1.00 87.75 157 SER A C 1
ATOM 1211 O O . SER A 1 157 ? 23.194 1.485 -30.930 1.00 87.75 157 SER A O 1
ATOM 1213 N N . VAL A 1 158 ? 21.524 0.317 -29.978 1.00 91.12 158 VAL A N 1
ATOM 1214 C CA . VAL A 1 158 ? 21.353 -0.624 -31.099 1.00 91.12 158 VAL A CA 1
ATOM 1215 C C . VAL A 1 158 ? 20.832 0.094 -32.340 1.00 91.12 158 VAL A C 1
ATOM 1217 O O . VAL A 1 158 ? 21.379 -0.096 -33.423 1.00 91.12 158 VAL A O 1
ATOM 1220 N N . VAL A 1 159 ? 19.824 0.958 -32.192 1.00 92.56 159 VAL A N 1
ATOM 1221 C CA . VAL A 1 159 ? 19.271 1.741 -33.309 1.00 92.56 159 VAL A CA 1
ATOM 1222 C C . VAL A 1 159 ? 20.328 2.671 -33.908 1.00 92.56 159 VAL A C 1
ATOM 1224 O O . VAL A 1 159 ? 20.490 2.706 -35.123 1.00 92.56 159 VAL A O 1
ATOM 1227 N N . VAL A 1 160 ? 21.097 3.379 -33.078 1.00 90.19 160 VAL A N 1
ATOM 1228 C CA . VAL A 1 160 ? 22.181 4.259 -33.542 1.00 90.19 160 VAL A CA 1
ATOM 1229 C C . VAL A 1 160 ? 23.269 3.457 -34.251 1.00 90.19 160 VAL A C 1
ATOM 1231 O O . VAL A 1 160 ? 23.691 3.847 -35.337 1.00 90.19 160 VAL A O 1
ATOM 1234 N N . ALA A 1 161 ? 23.700 2.327 -33.684 1.00 89.25 161 ALA A N 1
ATOM 1235 C CA . ALA A 1 161 ? 24.686 1.457 -34.320 1.00 89.25 161 ALA A CA 1
ATOM 1236 C C . ALA A 1 161 ? 24.195 0.945 -35.682 1.00 89.25 161 ALA A C 1
ATOM 1238 O O . ALA A 1 161 ? 24.966 0.920 -36.638 1.00 89.25 161 ALA A O 1
ATOM 1239 N N . TRP A 1 162 ? 22.910 0.593 -35.785 1.00 92.06 162 TRP A N 1
ATOM 1240 C CA . TRP A 1 162 ? 22.295 0.134 -37.028 1.00 92.06 162 TRP A CA 1
ATOM 1241 C C . TRP A 1 162 ? 22.217 1.239 -38.090 1.00 92.06 162 TRP A C 1
ATOM 1243 O O . TRP A 1 162 ? 22.588 1.007 -39.235 1.00 92.06 162 TRP A O 1
ATOM 1253 N N . LEU A 1 163 ? 21.806 2.453 -37.712 1.00 93.19 163 LEU A N 1
ATOM 1254 C CA . LEU A 1 163 ? 21.675 3.587 -38.636 1.00 93.19 163 LEU A CA 1
ATOM 1255 C C . LEU A 1 163 ? 23.022 4.160 -39.098 1.00 93.19 163 LEU A C 1
ATOM 1257 O O . LEU A 1 163 ? 23.121 4.681 -40.204 1.00 93.19 163 LEU A O 1
ATOM 1261 N N . THR A 1 164 ? 24.050 4.097 -38.250 1.00 90.00 164 THR A N 1
ATOM 1262 C CA . THR A 1 164 ? 25.363 4.715 -38.519 1.00 90.00 164 THR A CA 1
ATOM 1263 C C . THR A 1 164 ? 26.438 3.716 -38.940 1.00 90.00 164 THR A C 1
ATOM 1265 O O . THR A 1 164 ? 27.529 4.133 -39.318 1.00 90.00 164 THR A O 1
ATOM 1268 N N . ALA A 1 165 ? 26.162 2.410 -38.846 1.00 88.88 165 ALA A N 1
ATOM 1269 C CA . ALA A 1 165 ? 27.142 1.330 -38.988 1.00 88.88 165 ALA A CA 1
ATOM 1270 C C . ALA A 1 165 ? 28.366 1.463 -38.051 1.00 88.88 165 ALA A C 1
ATOM 1272 O O . ALA A 1 165 ? 29.419 0.880 -38.308 1.00 88.88 165 ALA A O 1
ATOM 1273 N N . LEU A 1 166 ? 28.237 2.209 -36.944 1.00 88.81 166 LEU A N 1
ATOM 1274 C CA . LEU A 1 166 ? 29.290 2.395 -35.946 1.00 88.81 166 LEU A CA 1
ATOM 1275 C C . LEU A 1 166 ? 29.066 1.458 -34.750 1.00 88.81 166 LEU A C 1
ATOM 1277 O O . LEU A 1 166 ? 28.269 1.773 -33.860 1.00 88.81 166 LEU A O 1
ATOM 1281 N N . PRO A 1 167 ? 29.806 0.337 -34.640 1.00 82.62 167 PRO A N 1
ATOM 1282 C CA . PRO A 1 167 ? 29.646 -0.591 -33.520 1.00 82.62 167 PRO A CA 1
ATOM 1283 C C . PRO A 1 167 ? 30.049 0.033 -32.173 1.00 82.62 167 PRO A C 1
ATOM 1285 O O . PRO A 1 167 ? 29.584 -0.408 -31.124 1.00 82.62 167 PRO A O 1
ATOM 1288 N N . ALA A 1 168 ? 30.854 1.104 -32.183 1.00 86.81 168 ALA A N 1
ATOM 1289 C CA . ALA A 1 168 ? 31.236 1.853 -30.985 1.00 86.81 168 ALA A CA 1
ATOM 1290 C C . ALA A 1 168 ? 30.031 2.442 -30.220 1.00 86.81 168 ALA A C 1
ATOM 1292 O O . ALA A 1 168 ? 30.105 2.611 -29.001 1.00 86.81 168 ALA A O 1
ATOM 1293 N N . ALA A 1 169 ? 28.897 2.687 -30.891 1.00 80.00 169 ALA A N 1
ATOM 1294 C CA . ALA A 1 169 ? 27.666 3.140 -30.241 1.00 80.00 169 ALA A CA 1
ATOM 1295 C C . ALA A 1 169 ? 27.094 2.102 -29.252 1.00 80.00 169 ALA A C 1
ATOM 1297 O O . ALA A 1 169 ? 26.484 2.480 -28.248 1.00 80.00 169 ALA A O 1
ATOM 1298 N N . LEU A 1 170 ? 27.343 0.804 -29.481 1.00 82.81 170 LEU A N 1
ATOM 1299 C CA . LEU A 1 170 ? 26.975 -0.269 -28.551 1.00 82.81 170 LEU A CA 1
ATOM 1300 C C . LEU A 1 170 ? 27.832 -0.221 -27.284 1.00 82.81 170 LEU A C 1
ATOM 1302 O O . LEU A 1 170 ? 27.300 -0.288 -26.178 1.00 82.81 170 LEU A O 1
ATOM 1306 N N . ALA A 1 171 ? 29.149 -0.052 -27.439 1.00 85.06 171 ALA A N 1
ATOM 1307 C CA . ALA A 1 171 ? 30.077 0.049 -26.314 1.00 85.06 171 ALA A CA 1
ATOM 1308 C C . ALA A 1 171 ? 29.757 1.265 -25.430 1.00 85.06 171 ALA A C 1
ATOM 1310 O O . ALA A 1 171 ? 29.761 1.156 -24.205 1.00 85.06 171 ALA A O 1
ATOM 1311 N N . PHE A 1 172 ? 29.397 2.396 -26.046 1.00 84.88 172 PHE A N 1
ATOM 1312 C CA . PHE A 1 172 ? 28.952 3.584 -25.322 1.00 84.88 172 PHE A CA 1
ATOM 1313 C C . PHE A 1 172 ? 27.651 3.337 -24.542 1.00 84.88 172 PHE A C 1
ATOM 1315 O O . PHE A 1 172 ? 27.572 3.672 -23.362 1.00 84.88 172 PHE A O 1
ATOM 1322 N N . GLY A 1 173 ? 26.654 2.696 -25.163 1.00 82.94 173 GLY A N 1
ATOM 1323 C CA . GLY A 1 173 ? 25.394 2.335 -24.502 1.00 82.94 173 GLY A CA 1
ATOM 1324 C C . GLY A 1 173 ? 25.577 1.416 -23.300 1.00 82.94 173 GLY A C 1
ATOM 1325 O O . GLY A 1 173 ? 25.029 1.671 -22.227 1.00 82.94 173 GLY A O 1
ATOM 1326 N N . VAL A 1 174 ? 26.389 0.368 -23.461 1.00 88.00 174 VAL A N 1
ATOM 1327 C CA . VAL A 1 174 ? 26.733 -0.564 -22.378 1.00 88.00 174 VAL A CA 1
ATOM 1328 C C . VAL A 1 174 ? 27.497 0.156 -21.267 1.00 88.00 174 VAL A C 1
ATOM 1330 O O . VAL A 1 174 ? 27.156 -0.004 -20.097 1.00 88.00 174 VAL A O 1
ATOM 1333 N N . GLY A 1 175 ? 28.480 0.992 -21.614 1.00 87.81 175 GLY A N 1
ATOM 1334 C CA . GLY A 1 175 ? 29.244 1.781 -20.646 1.00 87.81 175 GLY A CA 1
ATOM 1335 C C . GLY A 1 175 ? 28.362 2.730 -19.832 1.00 87.81 175 GLY A C 1
ATOM 1336 O O . GLY A 1 175 ? 28.446 2.752 -18.604 1.00 87.81 175 GLY A O 1
ATOM 1337 N N . LEU A 1 176 ? 27.455 3.453 -20.495 1.00 87.88 176 LEU A N 1
ATOM 1338 C CA . LEU A 1 176 ? 26.501 4.346 -19.837 1.00 87.88 176 LEU A CA 1
ATOM 1339 C C . LEU A 1 176 ? 25.530 3.575 -18.931 1.00 87.88 176 LEU A C 1
ATOM 1341 O O . LEU A 1 176 ? 25.274 3.989 -17.801 1.00 87.88 176 LEU A O 1
ATOM 1345 N N . SER A 1 177 ? 25.030 2.429 -19.399 1.00 86.62 177 SER A N 1
ATOM 1346 C CA . SER A 1 177 ? 24.178 1.533 -18.613 1.00 86.62 177 SER A CA 1
ATOM 1347 C C . SER A 1 177 ? 24.891 1.045 -17.344 1.00 86.62 177 SER A C 1
ATOM 1349 O O . SER A 1 177 ? 24.320 1.101 -16.260 1.00 86.62 177 SER A O 1
ATOM 1351 N N . LEU A 1 178 ? 26.149 0.603 -17.443 1.00 88.00 178 LEU A N 1
ATOM 1352 C CA . LEU A 1 178 ? 26.929 0.146 -16.287 1.00 88.00 178 LEU A CA 1
ATOM 1353 C C . LEU A 1 178 ? 27.227 1.278 -15.296 1.00 88.00 178 LEU A C 1
ATOM 1355 O O . LEU A 1 178 ? 27.147 1.064 -14.086 1.00 88.00 178 LEU A O 1
ATOM 1359 N N . ALA A 1 179 ? 27.521 2.484 -15.787 1.00 86.44 179 ALA A N 1
ATOM 1360 C CA . ALA A 1 179 ? 27.740 3.652 -14.938 1.00 86.44 179 ALA A CA 1
ATOM 1361 C C . ALA A 1 179 ? 26.480 4.016 -14.131 1.00 86.44 179 ALA A C 1
ATOM 1363 O O . ALA A 1 179 ? 26.562 4.247 -12.923 1.00 86.44 179 ALA A O 1
ATOM 1364 N N . LEU A 1 180 ? 25.304 4.005 -14.771 1.00 84.50 180 LEU A N 1
ATOM 1365 C CA . LEU A 1 180 ? 24.021 4.253 -14.104 1.00 84.50 180 LEU A CA 1
ATOM 1366 C C . LEU A 1 180 ? 23.674 3.158 -13.091 1.00 84.50 180 LEU A C 1
ATOM 1368 O O . LEU A 1 180 ? 23.204 3.470 -11.996 1.00 84.50 180 LEU A O 1
ATOM 1372 N N . TYR A 1 181 ? 23.938 1.893 -13.423 1.00 82.50 181 TYR A N 1
ATOM 1373 C CA . TYR A 1 181 ? 23.759 0.779 -12.494 1.00 82.50 181 TYR A CA 1
ATOM 1374 C C . TYR A 1 181 ? 24.652 0.918 -11.254 1.00 82.50 181 TYR A C 1
ATOM 1376 O O . TYR A 1 181 ? 24.179 0.810 -10.121 1.00 82.50 181 TYR A O 1
ATOM 1384 N N . GLY A 1 182 ? 25.940 1.217 -11.455 1.00 85.44 182 GLY A N 1
ATOM 1385 C CA . GLY A 1 182 ? 26.892 1.441 -10.366 1.00 85.44 182 GLY A CA 1
ATOM 1386 C C . GLY A 1 182 ? 26.485 2.610 -9.467 1.00 85.44 182 GLY A C 1
ATOM 1387 O O . GLY A 1 182 ? 26.570 2.512 -8.241 1.00 85.44 182 GLY A O 1
ATOM 1388 N N . PHE A 1 183 ? 25.968 3.689 -10.058 1.00 85.38 183 PHE A N 1
ATOM 1389 C CA . PHE A 1 183 ? 25.447 4.833 -9.316 1.00 85.38 183 PHE A CA 1
ATOM 1390 C C . PHE A 1 183 ? 24.217 4.477 -8.460 1.00 85.38 183 PHE A C 1
ATOM 1392 O O . PHE A 1 183 ? 24.144 4.877 -7.296 1.00 85.38 183 PHE A O 1
ATOM 1399 N N . ASP A 1 184 ? 23.276 3.687 -8.986 1.00 80.69 184 ASP A N 1
ATOM 1400 C CA . ASP A 1 184 ? 22.087 3.246 -8.241 1.00 80.69 184 ASP A CA 1
ATOM 1401 C C . ASP A 1 184 ? 22.447 2.326 -7.060 1.00 80.69 184 ASP A C 1
ATOM 1403 O O . ASP A 1 184 ? 21.923 2.487 -5.950 1.00 80.69 184 ASP A O 1
AT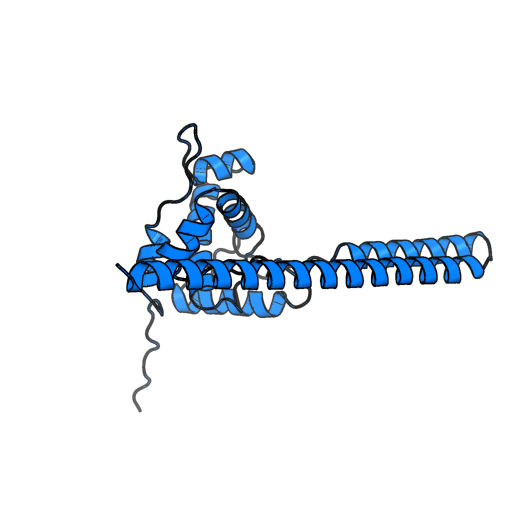OM 1407 N N . LEU A 1 185 ? 23.409 1.416 -7.258 1.00 81.00 185 LEU A N 1
ATOM 1408 C CA . LEU A 1 185 ? 23.957 0.580 -6.186 1.00 81.00 185 LEU A CA 1
ATOM 1409 C C . LEU A 1 185 ? 24.617 1.424 -5.091 1.00 81.00 185 LEU A C 1
ATOM 1411 O O . LEU A 1 185 ? 24.363 1.203 -3.903 1.00 81.00 185 LEU A O 1
ATOM 1415 N N . TRP A 1 186 ? 25.422 2.416 -5.478 1.00 82.50 186 TRP A N 1
ATOM 1416 C CA . TRP A 1 186 ? 26.071 3.331 -4.541 1.00 82.50 186 TRP A CA 1
ATOM 1417 C C . TRP A 1 186 ? 25.046 4.134 -3.725 1.00 82.50 186 TRP A C 1
ATOM 1419 O O . TRP A 1 186 ? 25.110 4.154 -2.492 1.00 82.50 186 TRP A O 1
ATOM 1429 N N . MET A 1 187 ? 24.034 4.708 -4.382 1.00 78.38 187 MET A N 1
ATOM 1430 C CA . MET A 1 187 ? 22.945 5.437 -3.720 1.00 78.38 187 MET A CA 1
ATOM 1431 C C . MET A 1 187 ? 22.143 4.550 -2.760 1.00 78.38 187 MET A C 1
ATOM 1433 O O . MET A 1 187 ? 21.809 4.960 -1.642 1.00 78.38 187 MET A O 1
ATOM 1437 N N . SER A 1 188 ? 21.850 3.315 -3.167 1.00 72.94 188 SER A N 1
ATOM 1438 C CA . SER A 1 188 ? 21.119 2.339 -2.354 1.00 72.94 188 SER A CA 1
ATOM 1439 C C . SER A 1 188 ? 21.913 1.883 -1.125 1.00 72.94 188 SER A C 1
ATOM 1441 O O . SER A 1 188 ? 21.339 1.694 -0.048 1.00 72.94 188 SER A O 1
ATOM 1443 N N . ALA A 1 189 ? 23.234 1.737 -1.252 1.00 72.44 189 ALA A N 1
ATOM 1444 C CA . ALA A 1 189 ? 24.125 1.451 -0.130 1.00 72.44 189 ALA A CA 1
ATOM 1445 C C . ALA A 1 189 ? 24.231 2.646 0.835 1.00 72.44 189 ALA A C 1
ATOM 1447 O O . ALA A 1 189 ? 24.193 2.466 2.055 1.00 72.44 189 ALA A O 1
ATOM 1448 N N . HIS A 1 190 ? 24.288 3.872 0.307 1.00 70.56 190 HIS A N 1
ATOM 1449 C CA . HIS A 1 190 ? 24.375 5.088 1.117 1.00 70.56 190 HIS A CA 1
ATOM 1450 C C . HIS A 1 190 ? 23.095 5.350 1.932 1.00 70.56 190 HIS A C 1
ATOM 1452 O O . HIS A 1 190 ? 23.167 5.670 3.120 1.00 70.56 190 HIS A O 1
ATOM 1458 N N . LYS A 1 191 ? 21.907 5.128 1.347 1.00 64.62 191 LYS A N 1
ATOM 1459 C CA . LYS A 1 191 ? 20.628 5.219 2.079 1.00 64.62 191 LYS A CA 1
ATOM 1460 C C . LYS A 1 191 ? 20.520 4.203 3.222 1.00 64.62 191 LYS A C 1
ATOM 1462 O O . LYS A 1 191 ? 19.939 4.524 4.257 1.00 64.62 191 LYS A O 1
ATOM 1467 N N . ARG A 1 192 ? 21.079 2.996 3.060 1.00 57.44 192 ARG A N 1
ATOM 1468 C CA . ARG A 1 192 ? 21.121 1.972 4.121 1.00 57.44 192 ARG A CA 1
ATOM 1469 C C . ARG A 1 192 ? 22.019 2.378 5.288 1.00 57.44 192 ARG A C 1
ATOM 1471 O O . ARG A 1 192 ? 21.597 2.221 6.428 1.00 57.44 192 ARG A O 1
ATOM 1478 N N . ARG A 1 193 ? 23.194 2.958 5.016 1.00 58.41 193 ARG A N 1
ATOM 1479 C CA . ARG A 1 193 ? 24.092 3.473 6.067 1.00 58.41 193 ARG A CA 1
ATOM 1480 C C . ARG A 1 193 ? 23.422 4.564 6.904 1.00 58.41 193 ARG A C 1
ATOM 1482 O O . ARG A 1 193 ? 23.349 4.424 8.116 1.00 58.41 193 ARG A O 1
ATOM 1489 N N . ARG A 1 194 ? 22.773 5.543 6.260 1.00 55.78 194 ARG A N 1
ATOM 1490 C CA . ARG A 1 194 ? 22.016 6.593 6.970 1.00 55.78 194 ARG A CA 1
ATOM 1491 C C . ARG A 1 194 ? 20.897 6.060 7.876 1.00 55.78 194 ARG A C 1
ATOM 1493 O O . ARG A 1 194 ? 20.639 6.655 8.914 1.00 55.78 194 ARG A O 1
ATOM 1500 N N . ARG A 1 195 ? 20.213 4.967 7.506 1.00 50.59 195 ARG A N 1
ATOM 1501 C CA . ARG A 1 195 ? 19.175 4.357 8.366 1.00 50.59 195 ARG A CA 1
ATOM 1502 C C . ARG A 1 195 ? 19.764 3.671 9.602 1.00 50.59 195 ARG A C 1
ATOM 1504 O O . ARG A 1 195 ? 19.142 3.732 10.656 1.00 50.59 195 ARG A O 1
ATOM 1511 N N . LEU A 1 196 ? 20.937 3.046 9.475 1.00 57.50 196 LEU A N 1
ATOM 1512 C CA . LEU A 1 196 ? 21.648 2.441 10.607 1.00 57.50 196 LEU A CA 1
ATOM 1513 C C . LEU A 1 196 ? 22.187 3.512 11.565 1.00 57.50 196 LEU A C 1
ATOM 1515 O O . LEU A 1 196 ? 22.050 3.350 12.774 1.00 57.50 196 LEU A O 1
ATOM 1519 N N . ASP A 1 197 ? 22.689 4.631 11.035 1.00 56.12 197 ASP A N 1
ATOM 1520 C CA . ASP A 1 197 ? 23.178 5.756 11.845 1.00 56.12 197 ASP A CA 1
ATOM 1521 C C . ASP A 1 197 ? 22.049 6.423 12.654 1.00 56.12 197 ASP A C 1
ATOM 1523 O O . ASP A 1 197 ? 22.223 6.713 13.835 1.00 56.12 197 ASP A O 1
ATOM 1527 N N . ILE A 1 198 ? 20.862 6.614 12.056 1.00 53.56 198 ILE A N 1
ATOM 1528 C CA . ILE A 1 198 ? 19.683 7.142 12.773 1.00 53.56 198 ILE A CA 1
ATOM 1529 C C . ILE A 1 198 ? 19.209 6.155 13.842 1.00 53.56 198 ILE A C 1
ATOM 1531 O O . ILE A 1 198 ? 18.893 6.570 14.953 1.00 53.56 198 ILE A O 1
ATOM 1535 N N . GLY A 1 199 ? 19.174 4.856 13.523 1.00 51.28 199 GLY A N 1
ATOM 1536 C CA . GLY A 1 199 ? 18.819 3.817 14.488 1.00 51.28 199 GLY A CA 1
ATOM 1537 C C . GLY A 1 199 ? 19.734 3.860 15.709 1.00 51.28 199 GLY A C 1
ATOM 1538 O O . GLY A 1 199 ? 19.238 3.956 16.822 1.00 51.28 199 GLY A O 1
ATOM 1539 N N . ALA A 1 200 ? 21.052 3.892 15.492 1.00 57.84 200 ALA A N 1
ATOM 1540 C CA . ALA A 1 200 ? 22.045 3.981 16.560 1.00 57.84 200 ALA A CA 1
ATOM 1541 C C . ALA A 1 200 ? 21.930 5.274 17.390 1.00 57.84 200 ALA A C 1
ATOM 1543 O O . ALA A 1 200 ? 22.082 5.227 18.611 1.00 57.84 200 ALA A O 1
ATOM 1544 N N . ALA A 1 201 ? 21.621 6.411 16.755 1.00 58.94 201 ALA A N 1
ATOM 1545 C CA . ALA A 1 201 ? 21.412 7.681 17.450 1.00 58.94 201 ALA A CA 1
ATOM 1546 C C . ALA A 1 201 ? 20.174 7.653 18.366 1.00 58.94 201 ALA A C 1
ATOM 1548 O O . ALA A 1 201 ? 20.245 8.108 19.504 1.00 58.94 201 ALA A O 1
ATOM 1549 N N . VAL A 1 202 ? 19.063 7.065 17.906 1.00 61.69 202 VAL A N 1
ATOM 1550 C CA . VAL A 1 202 ? 17.821 6.948 18.693 1.00 61.69 202 VAL A CA 1
ATOM 1551 C C . VAL A 1 202 ? 17.992 6.001 19.884 1.00 61.69 202 VAL A C 1
ATOM 1553 O O . VAL A 1 202 ? 17.503 6.301 20.973 1.00 61.69 202 VAL A O 1
ATOM 1556 N N . THR A 1 203 ? 18.713 4.884 19.726 1.00 67.88 203 THR A N 1
ATOM 1557 C CA . THR A 1 203 ? 18.992 3.984 20.858 1.00 67.88 203 THR A CA 1
ATOM 1558 C C . THR A 1 203 ? 19.882 4.652 21.900 1.00 67.88 203 THR A C 1
ATOM 1560 O O . THR A 1 203 ? 19.635 4.485 23.092 1.00 67.88 203 THR A O 1
ATOM 1563 N N . GLY A 1 204 ? 20.881 5.431 21.464 1.00 64.94 204 GLY A N 1
ATOM 1564 C CA . GLY A 1 204 ? 21.756 6.195 22.355 1.00 64.94 204 GLY A CA 1
ATOM 1565 C C . GLY A 1 204 ? 20.978 7.187 23.220 1.00 64.94 204 GLY A C 1
ATOM 1566 O O . GLY A 1 204 ? 21.129 7.186 24.443 1.00 64.94 204 GLY A O 1
ATOM 1567 N N . ASP A 1 205 ? 20.074 7.951 22.608 1.00 65.94 205 ASP A N 1
ATOM 1568 C CA . ASP A 1 205 ? 19.235 8.921 23.320 1.00 65.94 205 ASP A CA 1
ATOM 1569 C C . ASP A 1 205 ? 18.275 8.232 24.304 1.00 65.94 205 ASP A C 1
ATOM 1571 O O . ASP A 1 205 ? 18.186 8.619 25.467 1.00 65.94 205 ASP A O 1
ATOM 1575 N N . LEU A 1 206 ? 17.626 7.136 23.894 1.00 66.00 206 LEU A N 1
ATOM 1576 C CA . LEU A 1 206 ? 16.746 6.359 24.777 1.00 66.00 206 LEU A CA 1
ATOM 1577 C C . LEU A 1 206 ? 17.491 5.786 25.986 1.00 66.00 206 LEU A C 1
ATOM 1579 O O . LEU A 1 206 ? 16.996 5.871 27.108 1.00 66.00 206 LEU A O 1
ATOM 1583 N N . THR A 1 207 ? 18.693 5.238 25.787 1.00 70.56 207 THR A N 1
ATOM 1584 C CA . THR A 1 207 ? 19.510 4.750 26.909 1.00 70.56 207 THR A CA 1
ATOM 1585 C C . THR A 1 207 ? 19.933 5.879 27.846 1.00 70.56 207 THR A C 1
ATOM 1587 O O . THR A 1 207 ? 19.947 5.691 29.063 1.00 70.56 207 THR A O 1
ATOM 1590 N N . HIS A 1 208 ? 20.203 7.072 27.307 1.00 75.12 208 HIS A N 1
ATOM 1591 C CA . HIS A 1 208 ? 20.519 8.247 28.108 1.00 75.12 208 HIS A CA 1
ATOM 1592 C C . HIS A 1 208 ? 19.319 8.688 28.960 1.00 75.12 208 HIS A C 1
ATOM 1594 O O . HIS A 1 208 ? 19.461 8.813 30.178 1.00 75.12 208 HIS A O 1
ATOM 1600 N N . PHE A 1 209 ? 18.131 8.814 28.361 1.00 70.62 209 PHE A N 1
ATOM 1601 C CA . PHE A 1 209 ? 16.893 9.167 29.064 1.00 70.62 209 PHE A CA 1
ATOM 1602 C C . PHE A 1 209 ? 16.509 8.153 30.150 1.00 70.62 209 PHE A C 1
ATOM 1604 O O . PHE A 1 209 ? 16.195 8.546 31.273 1.00 70.62 209 PHE A O 1
ATOM 1611 N N . LEU A 1 210 ? 16.583 6.850 29.863 1.00 76.00 210 LEU A N 1
ATOM 1612 C CA . LEU A 1 210 ? 16.271 5.806 30.846 1.00 76.00 210 LEU A CA 1
ATOM 1613 C C . LEU A 1 210 ? 17.258 5.823 32.027 1.00 76.00 210 LEU A C 1
ATOM 1615 O O . LEU A 1 210 ? 16.842 5.704 33.176 1.00 76.00 210 LEU A O 1
ATOM 1619 N N . SER A 1 211 ? 18.547 6.072 31.769 1.00 76.75 211 SER A N 1
ATOM 1620 C CA . SER A 1 211 ? 19.567 6.208 32.823 1.00 76.75 211 SER A CA 1
ATOM 1621 C C . SER A 1 211 ? 19.436 7.481 33.672 1.00 76.75 211 SER A C 1
ATOM 1623 O O . SER A 1 211 ? 20.048 7.586 34.737 1.00 76.75 211 SER A O 1
ATOM 1625 N N . ALA A 1 212 ? 18.710 8.488 33.181 1.00 74.94 212 ALA A N 1
ATOM 1626 C CA . ALA A 1 212 ? 18.435 9.715 33.919 1.00 74.94 212 ALA A CA 1
ATOM 1627 C C . ALA A 1 212 ? 17.256 9.534 34.889 1.00 74.94 212 ALA A C 1
ATOM 1629 O O . ALA A 1 212 ? 17.298 10.089 35.980 1.00 74.94 212 ALA A O 1
ATOM 1630 N N . MET A 1 213 ? 16.258 8.719 34.526 1.00 73.00 213 MET A N 1
ATOM 1631 C CA . MET A 1 213 ? 15.104 8.419 35.388 1.00 73.00 213 MET A CA 1
ATOM 1632 C C . MET A 1 213 ? 15.425 7.450 36.531 1.00 73.00 213 MET A C 1
ATOM 1634 O O . MET A 1 213 ? 14.815 7.541 37.584 1.00 73.00 213 MET A O 1
ATOM 1638 N N . ASP A 1 214 ? 16.393 6.549 36.358 1.00 75.50 214 ASP A N 1
ATOM 1639 C CA . ASP A 1 214 ? 16.805 5.605 37.416 1.00 75.50 214 ASP A CA 1
ATOM 1640 C C . ASP A 1 214 ? 17.656 6.271 38.523 1.00 75.50 214 ASP A C 1
ATOM 1642 O O . ASP A 1 214 ? 17.985 5.667 39.539 1.00 75.50 214 ASP A O 1
ATOM 1646 N N . ARG A 1 215 ? 18.048 7.539 38.324 1.00 71.06 215 ARG A N 1
ATOM 1647 C CA . ARG A 1 215 ? 18.864 8.331 39.263 1.00 71.06 215 ARG A CA 1
ATOM 1648 C C . ARG A 1 215 ? 18.070 9.387 40.044 1.00 71.06 215 ARG A C 1
ATOM 1650 O O . ARG A 1 215 ? 18.688 10.166 40.770 1.00 71.06 215 ARG A O 1
ATOM 1657 N N . SER A 1 216 ? 16.745 9.419 39.899 1.00 59.12 216 SER A N 1
ATOM 1658 C CA . SER A 1 216 ? 15.814 10.316 40.606 1.00 59.12 216 SER A CA 1
ATOM 1659 C C . SER A 1 216 ? 14.852 9.528 41.477 1.00 59.12 216 SER A C 1
ATOM 1661 O O . SER A 1 216 ? 14.647 9.942 42.637 1.00 59.12 216 SER A O 1
#

Foldseek 3Di:
DDDDDPPQAAPDVVLLVLLVPPAADADPVRHGLLRVLCVVVVHDSVVSVVLVVVLSLLLSLLLVPLQLRQFDPSSVSSVVVRVVDPCNQVCCCPRSVDSHSDPPLHLAVVNFVSLVSSQVVSCRHVVDGDDCVRRPPTDHRDYPPLVVVLVVLQVVLVVCCVVVVPVVSNVVSVVVNVVSVVVVVVVVVVVVVVVVVVVVVVVVVVVVVVVVVVVD

pLDDT: mean 81.33, std 13.97, range [35.72, 96.0]

Radius of gyration: 23.39 Å; chains: 1; bounding box: 51×62×80 Å

Sequence (216 aa):
MSAAAPSSGFSDPDLWLRVRTAPLPVTRDGLDFAATLAAVRDMPLRDAHDLVTEYRRFLYLAALDQTMSVPPASVEMAWDLHRQSPDYTRFCTETLGASAVPGDGARNLGSSAAYRATRAAYRREFGEAPPSLIWPGRITPRLPRWLVLHGLILGASVVVAWLTALPAALAFGVGLSLALYGFDLWMSAHKRRRRLDIGAAVTGDLTHFLSAMDRS

Secondary structure (DSSP, 8-state):
---PPP--S-SSHHHHHHHHHSPPP--TT---HHHHHHHHHT--HHHHHHHHHHHHHHHHHHHH-GGG----HHHHHHHHHHHTSTTHHHHIIIIISSS---TT-SS-TTHHHHHHHHHHHHHHHHSSPPPTTTS-S--PPPPPHHHHHHHHHHHHHHHHHHHH--THHHHHHHHHHHHHHHHHHHHHHHHHHHHHHHHHHHHHHHHHHHHHHTT-

Organism: NCBI:txid2603819